Protein AF-K1UN35-F1 (afdb_monomer_lite)

Foldseek 3Di:
DPDQEEEDADDAPVAADDPSHAYEHAHDFADPDQAACSDPPRVPPQRQRGQAYEDQDPVCLVVVCNRRVHHSVRYYHDHRPLLVLLVDDDPVLLCVLLVQFPAEEEEEEDDDPPQPDAQDSPDDPVRVQVVLVVCVVRSYAYEYEGDQPDPHDCPPPDGDRYHYDYPVNCVVVVHDVSSVLSNHPYYHYDSDSVVVSSVVD

pLDDT: mean 90.22, std 9.97, range [51.38, 98.56]

Sequence (201 aa):
MKAKYAFYCFGKYPIKPSKKQTVINLWHGTPLKRIGHLEKGCENIDYDFFSKVLTSAPMYKPIMADIFGCTENRVEVMGNPRNDEMFKKDRIKDDYIKGGAGKLILWLPTYREYDEGFIISILNKDELNSLNTYLMDNNIKMIVKLHPLQTADTQGIELSHIKFITQDELNRSDMTVYTLLRNADGLITDYSSVYFDYMLL

Organism: NCBI:txid408170

Radius of gyration: 19.95 Å; chains: 1; bounding box: 47×38×52 Å

InterPro domains:
  IPR007554 CDP-glycerol glycerophosphotransferase [PF04464] (17-201)
  IPR043148 CDP-glycerol glycerophosphotransferase, C-terminal domain [G3DSA:3.40.50.12580] (90-201)
  IPR043149 CDP-glycerol glycerophosphotransferase, N-terminal domain [G3DSA:3.40.50.11820] (15-89)
  IPR051612 Teichoic Acid Biosynthesis Enzymes [PTHR37316] (13-201)

Secondary structure (DSSP, 8-state):
---SEEEESSS----PPPTT-EEEE--SS---S--GGGSTT-TT-----SSEEEESSGGGHHHHHHHHT--GGGEEE---GGGGGGGS--HHHHHHHHTT-SEEEEEEPPP-TT--SSSSTT--HHHHHHHHHHHHHTTEEEEEE--TT-----TT---SSEEEE-HHHHHHTT--HHHHHTT-SEEEESS-THHHHHTT-

Structure (mmCIF, N/CA/C/O backbone):
data_AF-K1UN35-F1
#
_entry.id   AF-K1UN35-F1
#
loop_
_atom_site.group_PDB
_atom_site.id
_atom_site.type_symbol
_atom_site.label_atom_id
_atom_site.label_alt_id
_atom_site.label_comp_id
_atom_site.label_asym_id
_atom_site.label_entity_id
_atom_site.label_seq_id
_atom_site.pdbx_PDB_ins_code
_atom_site.Cartn_x
_atom_site.Cartn_y
_atom_site.Cartn_z
_atom_site.occupancy
_atom_site.B_iso_or_equiv
_atom_site.auth_seq_id
_atom_site.auth_comp_id
_atom_site.auth_asym_id
_atom_site.auth_atom_id
_atom_site.pdbx_PDB_model_num
ATOM 1 N N . MET A 1 1 ? 26.790 -9.551 -13.605 1.00 60.84 1 MET A N 1
ATOM 2 C CA . MET A 1 1 ? 25.562 -9.903 -12.854 1.00 60.84 1 MET A CA 1
ATOM 3 C C . M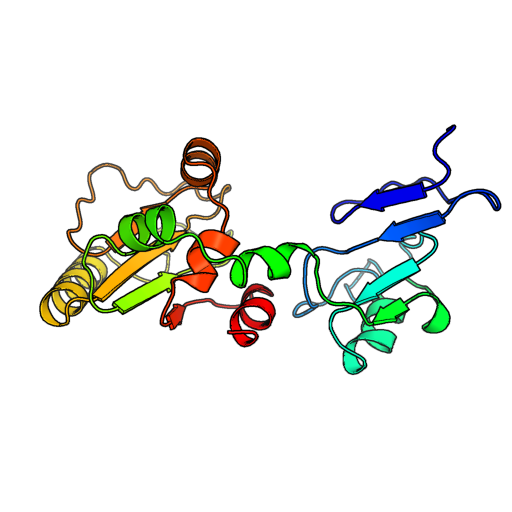ET A 1 1 ? 25.083 -11.279 -13.330 1.00 60.84 1 MET A C 1
ATOM 5 O O . MET A 1 1 ? 25.009 -11.460 -14.536 1.00 60.84 1 MET A O 1
ATOM 9 N N . LYS A 1 2 ? 24.871 -12.269 -12.441 1.00 84.12 2 LYS A N 1
ATOM 10 C CA . LYS A 1 2 ? 24.556 -13.677 -12.814 1.00 84.12 2 LYS A CA 1
ATOM 11 C C . LYS A 1 2 ? 23.057 -14.029 -12.795 1.00 84.12 2 LYS A C 1
ATOM 13 O O . LYS A 1 2 ? 22.682 -15.087 -13.287 1.00 84.12 2 LYS A O 1
ATOM 18 N N . ALA A 1 3 ? 22.210 -13.181 -12.213 1.00 90.56 3 ALA A N 1
ATOM 19 C CA . ALA A 1 3 ? 20.784 -13.467 -12.070 1.00 90.56 3 ALA A CA 1
ATOM 20 C C . ALA A 1 3 ? 20.074 -13.450 -13.432 1.00 90.56 3 ALA A C 1
ATOM 22 O O . ALA A 1 3 ? 20.160 -12.455 -14.151 1.00 90.56 3 ALA A O 1
ATOM 23 N N . LYS A 1 4 ? 19.367 -14.539 -13.766 1.00 94.31 4 LYS A N 1
ATOM 24 C CA . LYS A 1 4 ? 18.538 -14.654 -14.980 1.00 94.31 4 LYS A CA 1
ATOM 25 C C . LYS A 1 4 ? 17.207 -13.908 -14.843 1.00 94.31 4 LYS A C 1
ATOM 27 O O . LYS A 1 4 ? 16.726 -13.346 -15.821 1.00 94.31 4 LYS A O 1
ATOM 32 N N . TYR A 1 5 ? 16.653 -13.875 -13.634 1.00 94.88 5 TYR A N 1
ATOM 33 C CA . TYR A 1 5 ? 15.411 -13.182 -13.305 1.00 94.88 5 TYR A CA 1
ATOM 34 C C . TYR A 1 5 ? 15.652 -12.220 -12.145 1.00 94.88 5 TYR A C 1
ATOM 36 O O . TYR A 1 5 ? 16.379 -12.564 -11.212 1.00 94.88 5 TYR A O 1
ATOM 44 N N . ALA A 1 6 ? 15.051 -11.036 -12.202 1.00 93.19 6 ALA A N 1
ATOM 45 C CA . ALA A 1 6 ? 15.035 -10.090 -11.093 1.00 93.19 6 ALA A CA 1
ATOM 46 C C . ALA A 1 6 ? 13.653 -9.445 -10.981 1.00 93.19 6 ALA A C 1
ATOM 48 O O . ALA A 1 6 ? 13.020 -9.157 -11.995 1.00 93.19 6 ALA A O 1
ATOM 49 N N . PHE A 1 7 ? 13.210 -9.213 -9.750 1.00 93.19 7 PHE A N 1
ATOM 50 C CA . PHE A 1 7 ? 11.926 -8.599 -9.436 1.00 93.19 7 PHE A CA 1
ATOM 51 C C . PHE A 1 7 ? 12.170 -7.441 -8.479 1.00 93.19 7 PHE A C 1
ATOM 53 O O . PHE A 1 7 ? 12.951 -7.582 -7.538 1.00 93.19 7 PHE A O 1
ATOM 60 N N . TYR A 1 8 ? 11.516 -6.311 -8.715 1.00 91.81 8 TYR A N 1
ATOM 61 C CA . TYR A 1 8 ? 11.588 -5.160 -7.822 1.00 91.81 8 TYR A CA 1
ATOM 62 C C . TYR A 1 8 ? 10.303 -4.338 -7.876 1.00 91.81 8 TYR A C 1
ATOM 64 O O . TYR A 1 8 ? 9.583 -4.385 -8.867 1.00 91.81 8 TYR A O 1
ATOM 72 N N . CYS A 1 9 ? 10.011 -3.593 -6.811 1.00 89.19 9 CYS A N 1
ATOM 73 C CA . CYS A 1 9 ? 8.796 -2.779 -6.683 1.00 89.19 9 CYS A CA 1
ATOM 74 C C . CYS A 1 9 ? 9.077 -1.286 -6.441 1.00 89.19 9 CYS A C 1
ATOM 76 O O . CYS A 1 9 ? 8.232 -0.438 -6.734 1.00 89.19 9 CYS A O 1
ATOM 78 N N . PHE A 1 10 ? 10.261 -0.950 -5.925 1.00 81.06 10 PHE A N 1
ATOM 79 C CA . PHE A 1 10 ? 10.632 0.411 -5.555 1.00 81.06 10 PHE A CA 1
ATOM 80 C C . PHE A 1 10 ? 12.017 0.788 -6.082 1.00 81.06 10 PHE A C 1
ATOM 82 O O . PHE A 1 10 ? 12.897 -0.061 -6.231 1.00 81.06 10 PHE A O 1
ATOM 89 N N . GLY A 1 11 ? 12.197 2.089 -6.313 1.00 71.94 11 GLY A N 1
ATOM 90 C CA . GLY A 1 11 ? 13.459 2.684 -6.723 1.00 71.94 11 GLY A CA 1
ATOM 91 C C . GLY A 1 11 ? 13.782 2.506 -8.204 1.00 71.94 11 GLY A C 1
ATOM 92 O O . GLY A 1 11 ? 13.030 1.926 -8.988 1.00 71.94 11 GLY A O 1
ATOM 93 N N . LYS A 1 12 ? 14.943 3.044 -8.580 1.00 69.06 12 LYS A N 1
ATOM 94 C CA . LYS A 1 12 ? 15.572 2.799 -9.874 1.00 69.06 12 LYS A CA 1
ATOM 95 C C . LYS A 1 12 ? 16.749 1.872 -9.620 1.00 69.06 12 LYS A C 1
ATOM 97 O O . LYS A 1 12 ? 17.638 2.216 -8.847 1.00 69.06 12 LYS A O 1
ATOM 102 N N . TYR A 1 13 ? 16.770 0.725 -10.284 1.00 73.50 13 TYR A N 1
ATOM 103 C CA . TYR A 1 13 ? 18.005 -0.019 -10.492 1.00 73.50 13 TYR A CA 1
ATOM 104 C C . TYR A 1 13 ? 18.502 0.387 -11.875 1.00 73.50 13 TYR A C 1
ATOM 106 O O . TYR A 1 13 ? 18.026 -0.202 -12.840 1.00 73.50 13 TYR A O 1
ATOM 114 N N . PRO A 1 14 ? 19.371 1.411 -12.014 1.00 79.88 14 PRO A N 1
ATOM 115 C CA . PRO A 1 14 ? 19.755 1.982 -13.307 1.00 79.88 14 PRO A CA 1
ATOM 116 C C . PRO A 1 14 ? 20.719 1.058 -14.071 1.00 79.88 14 PRO A C 1
ATOM 118 O O . PRO A 1 14 ? 21.808 1.442 -14.484 1.00 79.88 14 PRO A O 1
ATOM 121 N N . ILE A 1 15 ? 20.340 -0.209 -14.211 1.00 85.62 15 ILE A N 1
ATOM 122 C CA . ILE A 1 15 ? 21.096 -1.264 -14.858 1.00 85.62 15 ILE A CA 1
ATOM 123 C C . ILE A 1 15 ? 20.159 -1.896 -15.877 1.00 85.62 15 ILE A C 1
ATOM 125 O O . ILE A 1 15 ? 19.211 -2.595 -15.525 1.00 85.62 15 ILE A O 1
ATOM 129 N N . LYS A 1 16 ? 20.431 -1.643 -17.158 1.00 90.44 16 LYS A N 1
ATOM 130 C CA . LYS A 1 16 ? 19.632 -2.200 -18.249 1.00 90.44 16 LYS A CA 1
ATOM 131 C C . LYS A 1 16 ? 19.773 -3.732 -18.271 1.00 90.44 16 LYS A C 1
ATOM 133 O O . LYS A 1 16 ? 20.899 -4.237 -18.195 1.00 90.44 16 LYS A O 1
ATOM 138 N N . PRO A 1 17 ? 18.668 -4.486 -18.405 1.00 92.19 17 PRO A N 1
ATOM 139 C CA . PRO A 1 17 ? 18.729 -5.937 -18.535 1.00 92.19 17 PRO A CA 1
ATOM 140 C C . PRO A 1 17 ? 19.521 -6.348 -19.780 1.00 92.19 17 PRO A C 1
ATOM 142 O O . PRO A 1 17 ? 19.315 -5.808 -20.866 1.00 92.19 17 PRO A O 1
ATOM 145 N N . SER A 1 18 ? 20.399 -7.347 -19.660 1.00 92.94 18 SER A N 1
ATOM 146 C CA . SER A 1 18 ? 20.972 -7.983 -20.853 1.00 92.94 18 SER A CA 1
ATOM 147 C C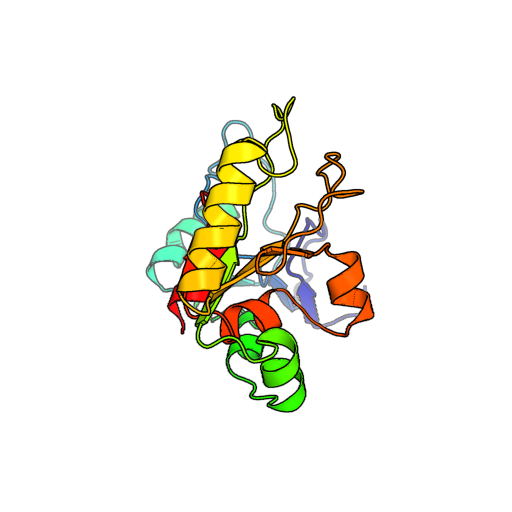 . SER A 1 18 ? 19.930 -8.850 -21.571 1.00 92.94 18 SER A C 1
ATOM 149 O O . SER A 1 18 ? 18.938 -9.270 -20.979 1.00 92.94 18 SER A O 1
ATOM 151 N N . LYS A 1 19 ? 20.195 -9.232 -22.829 1.00 91.75 19 LYS A N 1
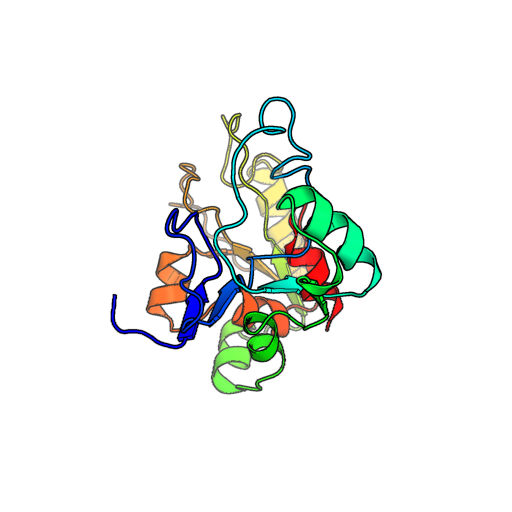ATOM 152 C CA . LYS A 1 19 ? 19.312 -10.121 -23.618 1.00 91.75 19 LYS A CA 1
ATOM 153 C C . LYS A 1 19 ? 19.036 -11.487 -22.966 1.00 91.75 19 LYS A C 1
ATOM 155 O O . LYS A 1 19 ? 18.106 -12.175 -23.368 1.00 91.75 19 LYS A O 1
ATOM 160 N N . LYS A 1 20 ? 19.863 -11.907 -22.001 1.00 94.44 20 LYS A N 1
ATOM 161 C CA . LYS A 1 20 ? 19.721 -13.179 -21.269 1.00 94.44 20 LYS A CA 1
ATOM 162 C C . LYS A 1 20 ? 18.988 -13.021 -19.931 1.00 94.44 20 LYS A C 1
ATOM 164 O O . LYS A 1 20 ? 18.866 -14.004 -19.203 1.00 94.44 20 LYS A O 1
ATOM 169 N N . GLN A 1 21 ? 18.554 -11.809 -19.589 1.00 94.38 21 GLN A N 1
ATOM 170 C CA . GLN A 1 21 ? 17.906 -11.488 -18.324 1.00 94.38 21 GLN A CA 1
ATOM 171 C C . GLN A 1 21 ? 16.463 -11.048 -18.539 1.00 94.38 21 GLN A C 1
ATOM 173 O O . GLN A 1 21 ? 16.122 -10.421 -19.539 1.00 94.38 21 GLN A O 1
ATOM 178 N N . THR A 1 22 ? 15.622 -11.353 -17.560 1.00 95.44 22 THR A N 1
ATOM 179 C CA . THR A 1 22 ? 14.256 -10.850 -17.473 1.00 95.44 22 THR A CA 1
ATOM 180 C C . THR A 1 22 ? 14.101 -10.109 -16.157 1.00 95.44 22 THR A C 1
ATOM 182 O O . THR A 1 22 ? 14.166 -10.707 -15.085 1.00 95.44 22 THR A O 1
ATOM 185 N N . VAL A 1 23 ? 13.917 -8.797 -16.241 1.00 95.25 23 VAL A N 1
ATOM 186 C CA . VAL A 1 23 ? 13.712 -7.940 -15.073 1.00 95.25 23 VAL A CA 1
ATOM 187 C C . VAL A 1 23 ? 12.257 -7.491 -15.054 1.00 95.25 23 VAL A C 1
ATOM 189 O O . VAL A 1 23 ? 11.768 -6.944 -16.040 1.00 95.25 23 VAL A O 1
ATOM 192 N N . ILE A 1 24 ? 11.558 -7.744 -13.956 1.00 94.81 24 ILE A N 1
ATOM 193 C CA . ILE A 1 24 ? 10.146 -7.408 -13.793 1.00 94.81 24 ILE A CA 1
ATOM 194 C C . ILE A 1 24 ? 10.022 -6.288 -12.763 1.00 94.81 24 ILE A C 1
ATOM 196 O O . ILE A 1 24 ? 10.353 -6.470 -11.590 1.00 94.81 24 ILE A O 1
ATOM 200 N N . ASN A 1 25 ? 9.533 -5.137 -13.216 1.00 94.69 25 ASN A N 1
ATOM 201 C CA . ASN A 1 25 ? 9.132 -4.040 -12.350 1.00 94.69 25 ASN A CA 1
ATOM 202 C C . ASN A 1 25 ? 7.685 -4.276 -11.900 1.00 94.69 25 ASN A C 1
ATOM 204 O O . ASN A 1 25 ? 6.748 -4.104 -12.674 1.00 94.69 25 ASN A O 1
ATOM 208 N N . LEU A 1 26 ? 7.503 -4.699 -10.654 1.00 94.44 26 LEU A N 1
ATOM 209 C CA . LEU A 1 26 ? 6.189 -4.901 -10.039 1.00 94.44 26 LEU A CA 1
ATOM 210 C C . LEU A 1 26 ? 5.471 -3.578 -9.767 1.00 94.44 26 LEU A C 1
ATOM 212 O O . LEU A 1 26 ? 4.260 -3.574 -9.583 1.00 94.44 26 LEU A O 1
ATOM 216 N N . TRP A 1 27 ? 6.224 -2.476 -9.729 1.00 92.44 27 TRP A N 1
ATOM 217 C CA . TRP A 1 27 ? 5.771 -1.189 -9.227 1.00 92.44 27 TRP A CA 1
ATOM 218 C C . TRP A 1 27 ? 5.219 -1.278 -7.789 1.00 92.44 27 TRP A C 1
ATOM 220 O O . TRP A 1 27 ? 5.339 -2.302 -7.115 1.00 92.44 27 TRP A O 1
ATOM 230 N N . HIS A 1 28 ? 4.705 -0.171 -7.256 1.00 87.88 28 HIS A N 1
ATOM 231 C CA . HIS A 1 28 ? 4.274 -0.083 -5.854 1.00 87.88 28 HIS A CA 1
ATOM 232 C C . HIS A 1 28 ? 2.926 0.624 -5.681 1.00 87.88 28 HIS A C 1
ATOM 234 O O . HIS A 1 28 ? 2.610 1.124 -4.598 1.00 87.88 28 HIS A O 1
ATOM 240 N N . GLY A 1 29 ? 2.101 0.634 -6.722 1.00 84.81 29 GLY A N 1
ATOM 241 C CA . GLY A 1 29 ? 0.703 1.027 -6.608 1.00 84.81 29 GLY A CA 1
ATOM 242 C C . GLY A 1 29 ? 0.126 1.608 -7.880 1.00 84.81 29 GLY A C 1
ATOM 243 O O . GLY A 1 29 ? 0.837 2.095 -8.754 1.00 84.81 29 GLY A O 1
ATOM 244 N N . THR A 1 30 ? -1.195 1.568 -7.963 1.00 91.12 30 THR A N 1
ATOM 245 C CA . THR A 1 30 ? -1.935 2.149 -9.077 1.00 91.12 30 THR A CA 1
ATOM 246 C C . THR A 1 30 ? -1.693 3.669 -9.137 1.00 91.12 30 THR A C 1
ATOM 248 O O . THR A 1 30 ? -1.863 4.343 -8.114 1.00 91.12 30 THR A O 1
ATOM 251 N N . PRO A 1 31 ? -1.272 4.232 -10.287 1.00 90.38 31 PRO A N 1
ATOM 252 C CA . PRO A 1 31 ? -0.998 5.662 -10.399 1.00 90.38 31 PRO A CA 1
ATOM 253 C C . PRO A 1 31 ? -2.249 6.514 -10.145 1.00 90.38 31 PRO A C 1
ATOM 255 O O . PRO A 1 31 ? -3.264 6.362 -10.821 1.00 90.38 31 PRO A O 1
ATOM 258 N N . LEU A 1 32 ? -2.142 7.436 -9.187 1.00 90.31 32 LEU A N 1
ATOM 259 C CA . LEU A 1 32 ? -3.114 8.513 -8.939 1.00 90.31 32 LEU A CA 1
ATOM 260 C C . LEU A 1 32 ? -2.517 9.886 -9.272 1.00 90.31 32 LEU A C 1
ATOM 262 O O . LEU A 1 32 ? -3.176 10.749 -9.844 1.00 90.31 32 LEU A O 1
ATOM 266 N N . LYS A 1 33 ? -1.252 10.084 -8.891 1.00 90.56 33 LYS A N 1
ATOM 267 C CA . LYS A 1 33 ? -0.477 11.305 -9.127 1.00 90.56 33 LYS A CA 1
ATOM 268 C C . LYS A 1 33 ? 0.319 11.169 -10.425 1.00 90.56 33 LYS A C 1
ATOM 270 O O . LYS A 1 33 ? 0.658 10.057 -10.832 1.00 90.56 33 LYS A O 1
ATOM 275 N N . ARG A 1 34 ? 0.649 12.305 -11.047 1.00 92.75 34 ARG A N 1
ATOM 276 C CA . ARG A 1 34 ? 1.618 12.346 -12.153 1.00 92.75 34 ARG A CA 1
ATOM 277 C C . ARG A 1 34 ? 2.987 11.925 -11.624 1.00 92.75 34 ARG A C 1
ATOM 279 O O . ARG A 1 34 ? 3.406 12.421 -10.584 1.00 92.75 34 ARG A O 1
ATOM 286 N N . ILE A 1 35 ? 3.631 10.999 -12.324 1.00 93.19 35 ILE A N 1
ATOM 287 C CA . ILE A 1 35 ? 4.917 10.393 -11.963 1.00 93.19 35 ILE A CA 1
ATOM 288 C C . ILE A 1 35 ? 5.700 10.063 -13.237 1.00 93.19 35 ILE A C 1
ATOM 290 O O . ILE A 1 35 ? 5.116 9.967 -14.319 1.00 93.19 35 ILE A O 1
ATOM 294 N N . GLY A 1 36 ? 7.008 9.838 -13.107 1.00 93.12 36 GLY A N 1
ATOM 295 C CA . GLY A 1 36 ? 7.857 9.463 -14.241 1.00 93.12 36 GLY A CA 1
ATOM 296 C C . GLY A 1 36 ? 7.856 10.545 -15.319 1.00 93.12 36 GLY A C 1
ATOM 297 O O . GLY A 1 36 ? 7.893 11.727 -14.994 1.00 93.12 36 GLY A O 1
ATOM 298 N N . HIS A 1 37 ? 7.755 10.169 -16.594 1.00 95.75 37 HIS A N 1
ATOM 299 C CA . HIS A 1 37 ? 7.705 11.140 -17.702 1.00 95.75 37 HIS A CA 1
ATOM 300 C C . HIS A 1 37 ? 6.500 12.084 -17.668 1.00 95.75 37 HIS A C 1
ATOM 302 O O . HIS A 1 37 ? 6.525 13.122 -18.320 1.00 95.75 37 HIS A O 1
ATOM 308 N N . LEU A 1 38 ? 5.448 11.754 -16.912 1.00 95.12 38 LEU A N 1
ATOM 309 C CA . LEU A 1 38 ? 4.267 12.612 -16.780 1.00 95.12 38 LEU A CA 1
ATOM 310 C C . LEU A 1 38 ? 4.461 13.746 -15.761 1.00 95.12 38 LEU A C 1
ATOM 312 O O . LEU A 1 38 ? 3.601 14.628 -15.652 1.00 95.12 38 LEU A O 1
ATOM 316 N N . GLU A 1 39 ? 5.546 13.705 -14.987 1.00 95.50 39 GLU A N 1
ATOM 317 C CA . GLU A 1 39 ? 5.936 14.747 -14.045 1.00 95.50 39 GLU A CA 1
ATOM 318 C C . GLU A 1 39 ? 6.744 15.843 -14.754 1.00 95.50 39 GLU A C 1
ATOM 320 O O . GLU A 1 39 ? 7.655 15.566 -15.535 1.00 95.50 39 GLU A O 1
ATOM 325 N N . LYS A 1 40 ? 6.410 17.108 -14.473 1.00 95.31 40 LYS A N 1
ATOM 326 C CA . LYS A 1 40 ? 7.046 18.263 -15.115 1.00 95.31 40 LYS A CA 1
ATOM 327 C C . LYS A 1 40 ? 8.547 18.281 -14.816 1.00 95.31 40 LYS A C 1
ATOM 329 O O . LYS A 1 40 ? 8.940 18.279 -13.653 1.00 95.31 40 LYS A O 1
ATOM 334 N N . GLY A 1 41 ? 9.370 18.371 -15.856 1.00 95.38 41 GLY A N 1
ATOM 335 C CA . GLY A 1 41 ? 10.832 18.353 -15.749 1.00 95.38 41 GLY A CA 1
ATOM 336 C C . GLY A 1 41 ? 11.446 16.949 -15.700 1.00 95.38 41 GLY A C 1
ATOM 337 O O . GLY A 1 41 ? 12.671 16.830 -15.640 1.00 95.38 41 GLY A O 1
ATOM 338 N N . CYS A 1 42 ? 10.630 15.890 -15.735 1.00 94.88 42 CYS A N 1
ATOM 339 C CA . CYS A 1 42 ? 11.081 14.497 -15.733 1.00 94.88 42 CYS A CA 1
ATOM 340 C C . CYS A 1 42 ? 10.920 13.803 -17.096 1.00 94.88 42 CYS A C 1
ATOM 342 O O . CYS A 1 42 ? 11.195 12.608 -17.208 1.00 94.88 42 CYS A O 1
ATOM 344 N N . GLU A 1 43 ? 10.524 14.533 -18.141 1.00 95.31 43 GLU A N 1
ATOM 345 C CA . GLU A 1 43 ? 10.145 14.003 -19.459 1.00 95.31 43 GLU A CA 1
ATOM 346 C C . GLU A 1 43 ? 11.289 13.239 -20.148 1.00 95.31 43 GLU A C 1
ATOM 348 O O . GLU A 1 43 ? 11.053 12.309 -20.910 1.00 95.31 43 GLU A O 1
ATOM 353 N N . ASN A 1 44 ? 12.542 13.613 -19.863 1.00 93.81 44 ASN A N 1
ATOM 354 C CA . ASN A 1 44 ? 13.738 13.042 -20.497 1.00 93.81 44 ASN A CA 1
ATOM 355 C C . ASN A 1 44 ? 14.520 12.078 -19.592 1.00 93.81 44 ASN A C 1
ATOM 357 O O . ASN A 1 44 ? 15.614 11.638 -19.947 1.00 93.81 44 ASN A O 1
ATOM 361 N N . ILE A 1 45 ? 14.014 11.775 -18.396 1.00 92.94 45 ILE A N 1
ATOM 362 C CA . ILE A 1 45 ? 14.709 10.884 -17.469 1.00 92.94 45 ILE A CA 1
ATOM 363 C C . ILE A 1 45 ? 14.535 9.441 -17.941 1.00 92.94 45 ILE A C 1
ATOM 365 O O . ILE A 1 45 ? 13.422 8.981 -18.147 1.00 92.94 45 ILE A O 1
ATOM 369 N N . ASP A 1 46 ? 15.618 8.681 -18.063 1.00 92.25 46 ASP A N 1
ATOM 370 C CA . ASP A 1 46 ? 15.498 7.251 -18.348 1.00 92.25 46 ASP A CA 1
ATOM 371 C C . ASP A 1 46 ? 14.938 6.515 -17.117 1.00 92.25 46 ASP A C 1
ATOM 373 O O . ASP A 1 46 ? 15.529 6.556 -16.033 1.00 92.25 46 ASP A O 1
ATOM 377 N N . TYR A 1 47 ? 13.785 5.862 -17.274 1.00 92.19 47 TYR A N 1
ATOM 378 C CA . TYR A 1 47 ? 13.180 4.980 -16.268 1.00 92.19 47 TYR A CA 1
ATOM 379 C C . TYR A 1 47 ? 13.105 3.520 -16.739 1.00 92.19 47 TYR A C 1
ATOM 381 O O . TYR A 1 47 ? 12.725 2.637 -15.963 1.00 92.19 47 TYR A O 1
ATOM 389 N N . ASP A 1 48 ? 13.484 3.244 -17.988 1.00 92.75 48 ASP A N 1
ATOM 390 C CA . ASP A 1 48 ? 13.223 1.981 -18.668 1.00 92.75 48 ASP A CA 1
ATOM 391 C C . ASP A 1 48 ? 14.284 0.911 -18.341 1.00 92.75 48 ASP A C 1
ATOM 393 O O . ASP A 1 48 ? 15.027 0.437 -19.201 1.00 92.75 48 ASP A O 1
ATOM 397 N N . PHE A 1 49 ? 14.436 0.556 -17.066 1.00 93.25 49 PHE A N 1
ATOM 398 C CA . PHE A 1 49 ? 15.461 -0.394 -16.596 1.00 93.25 49 PHE A CA 1
ATOM 399 C C . PHE A 1 49 ? 14.937 -1.814 -16.358 1.00 93.25 49 PHE A C 1
ATOM 401 O O . PHE A 1 49 ? 15.506 -2.590 -15.593 1.00 93.25 49 PHE A O 1
ATOM 408 N N . PHE A 1 50 ? 13.850 -2.180 -17.026 1.00 94.69 50 PHE A N 1
ATOM 409 C CA . PHE A 1 50 ? 13.175 -3.460 -16.844 1.00 94.69 50 PHE A CA 1
ATOM 410 C C . PHE A 1 50 ? 12.963 -4.163 -18.183 1.00 94.69 50 PHE A C 1
ATOM 412 O O . PHE A 1 50 ? 13.171 -3.601 -19.244 1.00 94.69 50 PHE A O 1
ATOM 419 N N . SER A 1 51 ? 12.563 -5.427 -18.169 1.00 95.94 51 SER A N 1
ATOM 420 C CA . SER A 1 51 ? 12.068 -6.129 -19.359 1.00 95.94 51 SER A CA 1
ATOM 421 C C . SER A 1 51 ? 10.561 -5.931 -19.498 1.00 95.94 51 SER A C 1
ATOM 423 O O . SER A 1 51 ? 10.087 -5.650 -20.599 1.00 95.94 51 SER A O 1
ATOM 425 N N . LYS A 1 52 ? 9.834 -6.028 -18.376 1.00 95.94 52 LYS A N 1
ATOM 426 C CA . LYS A 1 52 ? 8.393 -5.772 -18.276 1.00 95.94 52 LYS A CA 1
ATOM 427 C C . LYS A 1 52 ? 8.052 -4.984 -17.011 1.00 95.94 52 LYS A C 1
ATOM 429 O O . LYS A 1 52 ? 8.777 -5.083 -16.019 1.00 95.94 52 LYS A O 1
ATOM 434 N N . VAL A 1 53 ? 6.938 -4.263 -17.042 1.00 95.81 53 VAL A N 1
ATOM 435 C CA . VAL A 1 53 ? 6.341 -3.586 -15.885 1.00 95.81 53 VAL A CA 1
ATOM 436 C C . VAL A 1 53 ? 4.904 -4.060 -15.692 1.00 95.81 53 VAL A C 1
ATOM 438 O O . VAL A 1 53 ? 4.209 -4.333 -16.669 1.00 95.81 53 VAL A O 1
ATOM 441 N N . LEU A 1 54 ? 4.468 -4.212 -14.444 1.00 95.75 54 LEU A N 1
ATOM 442 C CA . LEU A 1 54 ? 3.113 -4.660 -14.131 1.00 95.75 54 LEU A CA 1
ATOM 443 C C . LEU A 1 54 ? 2.152 -3.486 -13.953 1.00 95.75 54 LEU A C 1
ATOM 445 O O . LEU A 1 54 ? 2.547 -2.390 -13.556 1.00 95.75 54 LEU A O 1
ATOM 449 N N . THR A 1 55 ? 0.873 -3.737 -14.215 1.00 95.12 55 THR A N 1
ATOM 450 C CA . THR A 1 55 ? -0.217 -2.815 -13.909 1.00 95.12 55 THR A CA 1
ATOM 451 C C . THR A 1 55 ? -1.485 -3.549 -13.498 1.00 95.12 55 THR A C 1
ATOM 453 O O . THR A 1 55 ? -1.774 -4.620 -14.021 1.00 95.12 55 THR A O 1
ATOM 456 N N . SER A 1 56 ? -2.273 -2.950 -12.607 1.00 93.06 56 SER A N 1
ATOM 457 C CA . SER A 1 56 ? -3.438 -3.580 -11.976 1.00 93.06 56 SER A CA 1
ATOM 458 C C . SER A 1 56 ? -4.647 -3.751 -12.899 1.00 93.06 56 SER A C 1
ATOM 460 O O . SER A 1 56 ? -5.460 -4.641 -12.661 1.00 93.06 56 SER A O 1
ATOM 462 N N . ALA A 1 57 ? -4.785 -2.937 -13.951 1.00 93.50 57 ALA A N 1
ATOM 463 C CA . ALA A 1 57 ? -5.932 -3.003 -14.857 1.00 93.50 57 ALA A CA 1
ATOM 464 C C . ALA A 1 57 ? -5.584 -2.571 -16.295 1.00 93.50 57 ALA A C 1
ATOM 466 O O . ALA A 1 57 ? -4.669 -1.766 -16.488 1.00 93.50 57 ALA A O 1
ATOM 467 N N . PRO A 1 58 ? -6.341 -3.031 -17.316 1.00 95.44 58 PRO A N 1
ATOM 468 C CA . PRO A 1 58 ? -6.073 -2.703 -18.719 1.00 95.44 58 PRO A CA 1
ATOM 469 C C . PRO A 1 58 ? -6.018 -1.201 -19.015 1.00 95.44 58 PRO A C 1
ATOM 471 O O . PRO A 1 58 ? -5.179 -0.760 -19.794 1.00 95.44 58 PRO A O 1
ATOM 474 N N . MET A 1 59 ? -6.858 -0.404 -18.350 1.00 95.25 59 MET A N 1
ATOM 475 C CA . MET A 1 59 ? -6.903 1.051 -18.537 1.00 95.25 59 MET A CA 1
ATOM 476 C C . MET A 1 59 ? -5.589 1.763 -18.179 1.00 95.25 59 MET A C 1
ATOM 478 O O . MET A 1 59 ? -5.322 2.845 -18.688 1.00 95.25 59 MET A O 1
ATOM 482 N N . TYR A 1 60 ? -4.754 1.158 -17.328 1.00 95.44 60 TYR A N 1
ATOM 483 C CA . TYR A 1 60 ? -3.472 1.728 -16.920 1.00 95.44 60 TYR A CA 1
ATOM 484 C C . TYR A 1 60 ? -2.313 1.332 -17.836 1.00 95.44 60 TYR A C 1
ATOM 486 O O . TYR A 1 60 ? -1.218 1.856 -17.656 1.00 95.44 60 TYR A O 1
ATOM 494 N N . LYS A 1 61 ? -2.512 0.445 -18.822 1.00 96.69 61 LYS A N 1
ATOM 495 C CA . LYS A 1 61 ? -1.444 0.073 -19.763 1.00 96.69 61 LYS A CA 1
ATOM 496 C C . LYS A 1 61 ? -0.821 1.274 -20.484 1.00 96.69 61 LYS A C 1
ATOM 498 O O . LYS A 1 61 ? 0.396 1.415 -20.363 1.00 96.69 61 LYS A O 1
ATOM 503 N N . PRO A 1 62 ? -1.594 2.146 -21.165 1.00 97.50 62 PRO A N 1
ATOM 504 C CA . PRO A 1 62 ? -1.019 3.314 -21.832 1.00 97.50 62 PRO A CA 1
ATOM 505 C C . PRO A 1 62 ? -0.371 4.273 -20.827 1.00 97.50 62 PRO A C 1
ATOM 507 O O . PRO A 1 62 ? 0.744 4.731 -21.038 1.00 97.50 62 PRO A O 1
ATOM 510 N N . ILE A 1 63 ? -1.003 4.478 -19.667 1.00 97.00 63 ILE A N 1
ATOM 511 C CA . ILE A 1 63 ? -0.489 5.367 -18.616 1.00 97.00 63 ILE A CA 1
ATOM 512 C C . ILE A 1 63 ? 0.880 4.888 -18.112 1.00 97.00 63 ILE A C 1
ATOM 514 O O . ILE A 1 63 ? 1.801 5.681 -17.953 1.00 97.00 63 ILE A O 1
ATOM 518 N N . MET A 1 64 ? 1.040 3.587 -17.869 1.00 96.88 64 MET A N 1
ATOM 519 C CA . MET A 1 64 ? 2.309 3.011 -17.421 1.00 96.88 64 MET A CA 1
ATOM 520 C C . MET A 1 64 ? 3.364 3.019 -18.529 1.00 96.88 64 MET A C 1
ATOM 522 O O . MET A 1 64 ? 4.534 3.264 -18.244 1.00 96.88 64 MET A O 1
ATOM 526 N N . ALA A 1 65 ? 2.968 2.776 -19.780 1.00 97.56 65 ALA A N 1
ATOM 527 C CA . ALA A 1 65 ? 3.863 2.896 -20.926 1.00 97.56 65 ALA A CA 1
ATOM 528 C C . ALA A 1 65 ? 4.466 4.309 -20.996 1.00 97.56 65 ALA A C 1
ATOM 530 O O . ALA A 1 65 ? 5.692 4.434 -21.042 1.00 97.56 65 ALA A O 1
ATOM 531 N N . ASP A 1 66 ? 3.623 5.338 -20.860 1.00 97.12 66 ASP A N 1
ATOM 532 C CA . ASP A 1 66 ? 4.038 6.741 -20.832 1.00 97.12 66 ASP A CA 1
ATOM 533 C C . ASP A 1 66 ? 4.928 7.056 -19.623 1.00 97.12 66 ASP A C 1
ATOM 535 O O . ASP A 1 66 ? 6.013 7.593 -19.799 1.00 97.12 66 ASP A O 1
ATOM 539 N N . ILE A 1 67 ? 4.530 6.677 -18.399 1.00 95.94 67 ILE A N 1
ATOM 540 C CA . ILE A 1 67 ? 5.300 6.944 -17.163 1.00 95.94 67 ILE A CA 1
ATOM 541 C C . ILE A 1 67 ? 6.755 6.474 -17.280 1.00 95.94 67 ILE A C 1
ATOM 543 O O . ILE A 1 67 ? 7.661 7.159 -16.796 1.00 95.94 67 ILE A O 1
ATOM 547 N N . PHE A 1 68 ? 6.972 5.299 -17.877 1.00 95.31 68 PHE A N 1
ATOM 548 C CA . PHE A 1 68 ? 8.288 4.668 -17.958 1.00 95.31 68 PHE A CA 1
ATOM 549 C C . PHE A 1 68 ? 8.998 4.850 -19.305 1.00 95.31 68 PHE A C 1
ATOM 551 O O . PHE A 1 68 ? 10.129 4.380 -19.439 1.00 95.31 68 PHE A O 1
ATOM 558 N N . GLY A 1 69 ? 8.364 5.484 -20.295 1.00 95.50 69 GLY A N 1
ATOM 559 C CA . GLY A 1 69 ? 8.915 5.617 -21.645 1.00 95.50 69 GLY A CA 1
ATOM 560 C C . GLY A 1 69 ? 9.125 4.276 -22.349 1.00 95.50 69 GLY A C 1
ATOM 561 O O . GLY A 1 69 ? 10.144 4.070 -23.007 1.00 95.50 69 GLY A O 1
ATOM 562 N N . CYS A 1 70 ? 8.194 3.336 -22.176 1.00 96.19 70 CYS A N 1
ATOM 563 C CA . CYS A 1 70 ? 8.244 2.014 -22.799 1.00 96.19 70 CYS A CA 1
ATOM 564 C C . CYS A 1 70 ? 7.000 1.761 -23.663 1.00 96.19 70 CYS A C 1
ATOM 566 O O . CYS A 1 70 ? 6.085 2.570 -23.728 1.00 96.19 70 CYS A O 1
ATOM 568 N N . THR A 1 71 ? 6.963 0.634 -24.366 1.00 97.50 71 THR A N 1
ATOM 569 C CA . THR A 1 71 ? 5.832 0.246 -25.217 1.00 97.50 71 THR A CA 1
ATOM 570 C C . THR A 1 71 ? 4.788 -0.554 -24.431 1.00 97.50 71 THR A C 1
ATOM 572 O O . THR A 1 71 ? 5.139 -1.363 -23.572 1.00 97.50 71 THR A O 1
ATOM 575 N N . GLU A 1 72 ? 3.499 -0.424 -24.765 1.00 98.00 72 GLU A N 1
ATOM 576 C CA . GLU A 1 72 ? 2.401 -1.120 -24.061 1.00 98.00 72 GLU A CA 1
ATOM 577 C C . GLU A 1 72 ? 2.521 -2.655 -24.033 1.00 98.00 72 GLU A C 1
ATOM 579 O O . GLU A 1 72 ? 2.022 -3.306 -23.116 1.00 98.00 72 GLU A O 1
ATOM 584 N N . ASN A 1 73 ? 3.201 -3.260 -25.012 1.00 97.62 73 ASN A N 1
ATOM 585 C CA . ASN A 1 73 ? 3.478 -4.703 -25.037 1.00 97.62 73 ASN A CA 1
ATOM 586 C C . ASN A 1 73 ? 4.465 -5.158 -23.941 1.00 97.62 73 ASN A C 1
ATOM 588 O O . ASN A 1 73 ? 4.603 -6.356 -23.706 1.00 97.62 73 ASN A O 1
ATOM 592 N N . ARG A 1 74 ? 5.165 -4.222 -23.289 1.00 97.19 74 ARG A N 1
ATOM 593 C CA . ARG A 1 74 ? 6.019 -4.468 -22.119 1.00 97.19 74 ARG A CA 1
ATOM 594 C C . ARG A 1 74 ? 5.298 -4.176 -20.808 1.00 97.19 74 ARG A C 1
ATOM 596 O O . ARG A 1 74 ? 5.858 -4.448 -19.747 1.00 97.19 74 ARG A O 1
ATOM 603 N N . VAL A 1 75 ? 4.070 -3.668 -20.879 1.00 97.81 75 VAL A N 1
ATOM 604 C CA . VAL A 1 75 ? 3.186 -3.519 -19.730 1.00 97.81 75 VAL A CA 1
ATOM 605 C C . VAL A 1 75 ? 2.291 -4.751 -19.645 1.00 97.81 75 VAL A C 1
ATOM 607 O O . VAL A 1 75 ? 1.556 -5.071 -20.580 1.00 97.81 75 VAL A O 1
ATOM 610 N N . GLU A 1 76 ? 2.340 -5.454 -18.522 1.00 97.38 76 GLU A N 1
ATOM 611 C CA . GLU A 1 76 ? 1.522 -6.640 -18.274 1.00 97.38 76 GLU A CA 1
ATOM 612 C C . GLU A 1 76 ? 0.405 -6.312 -17.294 1.00 97.38 76 GLU A C 1
ATOM 614 O O . GLU A 1 76 ? 0.647 -5.726 -16.239 1.00 97.38 76 GLU A O 1
ATOM 619 N N . VAL A 1 77 ? -0.822 -6.706 -17.635 1.00 96.31 77 VAL A N 1
ATOM 620 C CA . VAL A 1 77 ? -1.969 -6.528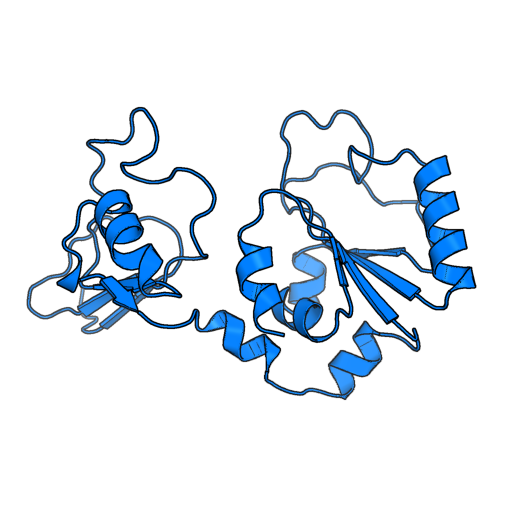 -16.740 1.00 96.31 77 VAL A CA 1
ATOM 621 C C . VAL A 1 77 ? -1.980 -7.678 -15.746 1.00 96.31 77 VAL A C 1
ATOM 623 O O . VAL A 1 77 ? -2.336 -8.803 -16.091 1.00 96.31 77 VAL A O 1
ATOM 626 N N . MET A 1 78 ? -1.556 -7.388 -14.522 1.00 91.94 78 MET A N 1
ATOM 627 C CA . MET A 1 78 ? -1.501 -8.311 -13.396 1.00 91.94 78 MET A CA 1
ATOM 628 C C . MET A 1 78 ? -1.811 -7.560 -12.099 1.00 91.94 78 MET A C 1
ATOM 630 O O . MET A 1 78 ? -1.454 -6.396 -11.941 1.00 91.94 78 MET A O 1
ATOM 634 N N . GLY A 1 79 ? -2.447 -8.232 -11.139 1.00 88.25 79 GLY A N 1
ATOM 635 C CA . GLY A 1 79 ? -2.614 -7.676 -9.795 1.00 88.25 79 GLY A CA 1
ATOM 636 C C . GLY A 1 79 ? -1.270 -7.439 -9.091 1.00 88.25 79 GLY A C 1
ATOM 637 O O . GLY A 1 79 ? -0.233 -7.971 -9.491 1.00 88.25 79 GLY A O 1
ATOM 638 N N . ASN A 1 80 ? -1.285 -6.657 -8.010 1.00 90.69 80 ASN A N 1
ATOM 639 C CA . ASN A 1 80 ? -0.105 -6.493 -7.163 1.00 90.69 80 ASN A CA 1
ATOM 640 C C . ASN A 1 80 ? 0.009 -7.685 -6.195 1.00 90.69 80 ASN A C 1
ATOM 642 O O . ASN A 1 80 ? -0.927 -7.888 -5.424 1.00 90.69 80 ASN A O 1
ATOM 646 N N . PRO A 1 81 ? 1.151 -8.402 -6.121 1.00 91.19 81 PRO A N 1
ATOM 647 C CA . PRO A 1 81 ? 1.301 -9.562 -5.228 1.00 91.19 81 PRO A CA 1
ATOM 648 C C . PRO A 1 81 ? 1.049 -9.266 -3.743 1.00 91.19 81 PRO A C 1
ATOM 650 O O . PRO A 1 81 ? 0.677 -10.147 -2.977 1.00 91.19 81 PRO A O 1
ATOM 653 N N . ARG A 1 82 ? 1.244 -8.011 -3.318 1.00 91.25 82 ARG A N 1
ATOM 654 C CA . ARG A 1 82 ? 0.937 -7.557 -1.951 1.00 91.25 82 ARG A CA 1
ATOM 655 C C . ARG A 1 82 ? -0.558 -7.637 -1.616 1.00 91.25 82 ARG A C 1
ATOM 657 O O . ARG A 1 82 ? -0.908 -7.809 -0.455 1.00 91.25 82 ARG A O 1
ATOM 664 N N . ASN A 1 83 ? -1.428 -7.553 -2.623 1.00 94.12 83 ASN A N 1
ATOM 665 C CA . ASN A 1 83 ? -2.874 -7.577 -2.425 1.00 94.12 83 ASN A CA 1
ATOM 666 C C . ASN A 1 83 ? -3.359 -8.986 -2.057 1.00 94.12 83 ASN A C 1
ATOM 668 O O . ASN A 1 83 ? -4.362 -9.108 -1.360 1.00 94.12 83 ASN A O 1
ATOM 672 N N . ASP A 1 84 ? -2.613 -10.035 -2.425 1.00 94.31 84 ASP A N 1
ATOM 673 C CA . ASP A 1 84 ? -2.908 -11.423 -2.048 1.00 94.31 84 ASP A CA 1
ATOM 674 C C . ASP A 1 84 ? -2.995 -11.600 -0.528 1.00 94.31 84 ASP A C 1
ATOM 676 O O . ASP A 1 84 ? -3.739 -12.448 -0.039 1.00 94.31 84 ASP A O 1
ATOM 680 N N . GLU A 1 85 ? -2.238 -10.809 0.240 1.00 93.81 85 GLU A N 1
ATOM 681 C CA . GLU A 1 85 ? -2.265 -10.858 1.701 1.00 93.81 85 GLU A CA 1
ATOM 682 C C . GLU A 1 85 ? -3.651 -10.528 2.268 1.00 93.81 85 GLU A C 1
ATOM 684 O O . GLU A 1 85 ? -4.065 -11.137 3.256 1.00 93.81 85 GLU A O 1
ATOM 689 N N . MET A 1 86 ? -4.408 -9.640 1.611 1.00 95.44 86 MET A N 1
ATOM 690 C CA . MET A 1 86 ? -5.740 -9.253 2.080 1.00 95.44 86 MET A CA 1
ATOM 691 C C . MET A 1 86 ? -6.741 -10.416 2.049 1.00 95.44 86 MET A C 1
ATOM 693 O O . MET A 1 86 ? -7.707 -10.425 2.806 1.00 95.44 86 MET A O 1
ATOM 697 N N . PHE A 1 87 ? -6.490 -11.434 1.222 1.00 94.94 87 PHE A N 1
ATOM 698 C CA . PHE A 1 87 ? -7.379 -12.585 1.045 1.00 94.94 87 PHE A CA 1
ATOM 699 C C . PHE A 1 87 ? -6.954 -13.820 1.855 1.00 94.94 87 PHE A C 1
ATOM 701 O O . PHE A 1 87 ? -7.653 -14.837 1.863 1.00 94.94 87 PHE A O 1
ATOM 708 N N . LYS A 1 88 ? -5.819 -13.760 2.563 1.00 93.38 88 LYS A N 1
ATOM 709 C CA . LYS A 1 88 ? -5.302 -14.875 3.370 1.00 93.38 88 LYS A CA 1
ATOM 710 C C . LYS A 1 88 ? -5.868 -14.825 4.781 1.00 93.38 88 LYS A C 1
ATOM 712 O O . LYS A 1 88 ? -5.332 -14.114 5.616 1.00 93.38 88 LYS A O 1
ATOM 717 N N . LYS A 1 89 ? -6.911 -15.604 5.076 1.00 88.12 89 LYS A N 1
ATOM 718 C CA . LYS A 1 89 ? -7.512 -15.652 6.422 1.00 88.12 89 LYS A CA 1
ATOM 719 C C . LYS A 1 89 ? -6.513 -16.112 7.499 1.00 88.12 89 LYS A C 1
ATOM 721 O O . LYS A 1 89 ? -5.790 -17.083 7.319 1.00 88.12 89 LYS A O 1
ATOM 726 N N . ASP A 1 90 ? -6.558 -15.436 8.636 1.00 94.44 90 ASP A N 1
ATOM 727 C CA . ASP A 1 90 ? -5.783 -15.633 9.862 1.00 94.44 90 ASP A CA 1
ATOM 728 C C . ASP A 1 90 ? -6.646 -15.109 11.010 1.00 94.44 90 ASP A C 1
ATOM 730 O O . ASP A 1 90 ? -6.626 -13.926 11.343 1.00 94.44 90 ASP A O 1
ATOM 734 N N . ARG A 1 91 ? -7.472 -15.997 11.561 1.00 93.12 91 ARG A N 1
ATOM 735 C CA . ARG A 1 91 ? -8.476 -15.630 12.559 1.00 93.12 91 ARG A CA 1
ATOM 736 C C . ARG A 1 91 ? -7.850 -15.093 13.846 1.00 93.12 91 ARG A C 1
ATOM 738 O O . ARG A 1 91 ? -8.426 -14.216 14.471 1.00 93.12 91 ARG A O 1
ATOM 745 N N . ILE A 1 92 ? -6.680 -15.603 14.233 1.00 94.31 92 ILE A N 1
ATOM 746 C CA . ILE A 1 92 ? -6.022 -15.195 15.478 1.00 94.31 92 ILE A CA 1
ATOM 747 C C . ILE A 1 92 ? -5.541 -13.747 15.351 1.00 94.31 92 ILE A C 1
ATOM 749 O O . ILE A 1 92 ? -5.822 -12.936 16.235 1.00 94.31 92 ILE A O 1
ATOM 753 N N . LYS A 1 93 ? -4.870 -13.400 14.241 1.00 93.44 93 LYS A N 1
ATOM 754 C CA . LYS A 1 93 ? -4.459 -12.011 13.984 1.00 93.44 93 LYS A CA 1
ATOM 755 C C . LYS A 1 93 ? -5.668 -11.091 13.786 1.00 93.44 93 LYS A C 1
ATOM 757 O O . LYS A 1 93 ? -5.665 -9.986 14.319 1.00 93.44 93 LYS A O 1
ATOM 762 N N . ASP A 1 94 ? -6.707 -11.544 13.089 1.00 94.38 94 ASP A N 1
ATOM 763 C CA . ASP A 1 94 ? -7.925 -10.753 12.852 1.00 94.38 94 ASP A CA 1
ATOM 764 C C . ASP A 1 94 ? -8.655 -10.399 14.148 1.00 94.38 94 ASP A C 1
ATOM 766 O O . ASP A 1 94 ? -8.961 -9.230 14.398 1.00 94.38 94 ASP A O 1
ATOM 770 N N . ASP A 1 95 ? -8.885 -11.398 15.004 1.00 94.56 95 ASP A N 1
ATOM 771 C CA . ASP A 1 95 ? -9.555 -11.219 16.291 1.00 94.56 95 ASP A CA 1
ATOM 772 C C . ASP A 1 95 ? -8.724 -10.296 17.202 1.00 94.56 95 ASP A C 1
ATOM 774 O O . ASP A 1 95 ? -9.280 -9.426 17.878 1.00 94.56 95 ASP A O 1
ATOM 778 N N . TYR A 1 96 ? -7.388 -10.401 17.161 1.00 94.44 96 TYR A N 1
ATOM 779 C CA . TYR A 1 96 ? -6.482 -9.488 17.865 1.00 94.44 96 TYR A CA 1
ATOM 780 C C . TYR A 1 96 ? -6.567 -8.043 17.342 1.00 94.44 96 TYR A C 1
ATOM 782 O O . TYR A 1 96 ? -6.653 -7.096 18.131 1.00 94.44 96 TYR A O 1
ATOM 790 N N . ILE A 1 97 ? -6.576 -7.846 16.018 1.00 94.88 97 ILE A N 1
ATOM 791 C CA . ILE A 1 97 ? -6.675 -6.516 15.399 1.00 94.88 97 ILE A CA 1
ATOM 792 C C . ILE A 1 97 ? -8.013 -5.865 15.750 1.00 94.88 97 ILE A C 1
ATOM 794 O O . ILE A 1 97 ? -8.028 -4.693 16.140 1.00 94.88 97 ILE A O 1
ATOM 798 N N . LYS A 1 98 ? -9.127 -6.602 15.667 1.00 93.69 98 LYS A N 1
ATOM 799 C CA . LYS A 1 98 ? -10.454 -6.084 16.033 1.00 93.69 98 LYS A CA 1
ATOM 800 C C . LYS A 1 98 ? -10.584 -5.847 17.533 1.00 93.69 98 LYS A C 1
ATOM 802 O O . LYS A 1 98 ? -11.149 -4.834 17.936 1.00 93.69 98 LYS A O 1
ATOM 807 N N . GLY A 1 99 ? -10.019 -6.725 18.362 1.00 93.69 99 GLY A N 1
ATOM 808 C CA . GLY A 1 99 ? -10.011 -6.576 19.818 1.00 93.69 99 GLY A CA 1
ATOM 809 C C . GLY A 1 99 ? -11.415 -6.497 20.424 1.00 93.69 99 GLY A C 1
ATOM 810 O O . GLY A 1 99 ? -11.631 -5.720 21.346 1.00 93.69 99 GLY A O 1
ATOM 811 N N . GLY A 1 100 ? -12.376 -7.243 19.869 1.00 93.69 100 GLY A N 1
ATOM 812 C CA . GLY A 1 100 ? -13.772 -7.259 20.324 1.00 93.69 100 GLY A CA 1
ATOM 813 C C . GLY A 1 100 ? -14.676 -6.160 19.751 1.00 93.69 100 GLY A C 1
ATOM 814 O O . GLY A 1 100 ? -15.884 -6.214 19.972 1.00 93.69 100 GLY A O 1
ATOM 815 N N . ALA A 1 101 ? -14.135 -5.205 18.986 1.00 96.38 101 ALA A N 1
ATOM 816 C CA . ALA A 1 101 ? -14.940 -4.173 18.340 1.00 96.38 101 ALA A CA 1
ATOM 817 C C . ALA A 1 101 ? -15.880 -4.759 17.273 1.00 96.38 101 ALA A C 1
ATOM 819 O O . ALA A 1 101 ? -15.510 -5.671 16.527 1.00 96.38 101 ALA A O 1
ATOM 820 N N . GLY A 1 102 ? -17.090 -4.202 17.172 1.00 97.00 102 GLY A N 1
ATOM 821 C CA . GLY A 1 102 ? -18.088 -4.615 16.182 1.00 97.00 102 GLY A CA 1
ATOM 822 C C . GLY A 1 102 ? -17.725 -4.190 14.758 1.00 97.00 102 GLY A C 1
ATOM 823 O O . GLY A 1 102 ? -18.046 -4.895 13.799 1.00 97.00 102 GLY A O 1
ATOM 824 N N . LYS A 1 103 ? -17.029 -3.055 14.628 1.00 98.12 103 LYS A N 1
ATOM 825 C CA . LYS A 1 103 ? -16.517 -2.516 13.364 1.00 98.12 103 LYS A CA 1
ATOM 826 C C . LYS A 1 103 ? -15.097 -1.990 13.518 1.00 98.12 103 LYS A C 1
ATOM 828 O O . LYS A 1 103 ? -14.731 -1.487 14.580 1.00 98.12 103 LYS A O 1
ATOM 833 N N . LEU A 1 104 ? -14.319 -2.072 12.443 1.00 98.25 104 LEU A N 1
ATOM 834 C CA . LEU A 1 104 ? -12.982 -1.491 12.363 1.00 98.25 104 LEU A CA 1
ATOM 835 C C . LEU A 1 104 ? -12.900 -0.465 11.231 1.00 98.25 104 LEU A C 1
ATOM 837 O O . LEU A 1 104 ? -13.147 -0.792 10.076 1.00 98.25 104 LEU A O 1
ATOM 841 N N . ILE A 1 105 ? -12.478 0.754 11.549 1.00 98.44 105 ILE A N 1
ATOM 842 C CA . ILE A 1 105 ? -12.106 1.773 10.568 1.00 98.44 105 ILE A CA 1
ATOM 843 C C . ILE A 1 105 ? -10.583 1.881 10.534 1.00 98.44 105 ILE A C 1
ATOM 845 O O . ILE A 1 105 ? -9.931 2.030 11.569 1.00 98.44 105 ILE A O 1
ATOM 849 N N . LEU A 1 106 ? -10.004 1.830 9.339 1.00 97.88 106 LEU A N 1
ATOM 850 C CA . LEU A 1 106 ? -8.590 2.102 9.128 1.00 97.88 106 LEU A CA 1
ATOM 851 C C . LEU A 1 106 ? -8.425 3.506 8.553 1.00 97.88 106 LEU A C 1
ATOM 853 O O . LEU A 1 106 ? -9.050 3.849 7.555 1.00 97.88 106 LEU A O 1
ATOM 857 N N . TRP A 1 107 ? -7.556 4.308 9.154 1.00 96.00 107 TRP A N 1
ATOM 858 C CA . TRP A 1 107 ? -7.202 5.628 8.657 1.00 96.00 107 TRP A CA 1
ATOM 859 C C . TRP A 1 107 ? -5.737 5.652 8.212 1.00 96.00 107 TRP A C 1
ATOM 861 O O . TRP A 1 107 ? -4.821 5.482 9.019 1.00 96.00 107 TRP A O 1
ATOM 871 N N . LEU A 1 108 ? -5.527 5.856 6.907 1.00 94.06 108 LEU A N 1
ATOM 872 C CA . LEU A 1 108 ? -4.223 5.943 6.246 1.00 94.06 108 LEU A CA 1
ATOM 873 C C . LEU A 1 108 ? -4.030 7.333 5.603 1.00 94.06 108 LEU A C 1
ATOM 875 O O . LEU A 1 108 ? -4.235 7.470 4.391 1.00 94.06 108 LEU A O 1
ATOM 879 N N . PRO A 1 109 ? -3.681 8.377 6.377 1.00 88.62 109 PRO A N 1
ATOM 880 C CA . PRO A 1 109 ? -3.387 9.695 5.815 1.00 88.62 109 PRO A CA 1
ATOM 881 C C . PRO A 1 109 ? -2.070 9.681 5.019 1.00 88.62 109 PRO A C 1
ATOM 883 O O . PRO A 1 109 ? -1.128 8.965 5.369 1.00 88.62 109 PRO A O 1
ATOM 886 N N . THR A 1 110 ? -1.979 10.473 3.944 1.00 84.88 110 THR A N 1
ATOM 887 C CA . THR A 1 110 ? -0.688 10.727 3.283 1.00 84.88 110 THR A CA 1
ATOM 888 C C . THR A 1 110 ? 0.133 11.777 4.030 1.00 84.88 110 THR A C 1
ATOM 890 O O . THR A 1 110 ? -0.398 12.599 4.773 1.00 84.88 110 THR A O 1
ATOM 893 N N . TYR A 1 111 ? 1.453 11.742 3.833 1.00 81.44 111 TYR A N 1
ATOM 894 C CA . TYR A 1 111 ? 2.370 12.724 4.407 1.00 81.44 111 TYR A CA 1
ATOM 895 C C . TYR A 1 111 ? 2.121 14.136 3.872 1.00 81.44 111 TYR A C 1
ATOM 897 O O . TYR A 1 111 ? 1.896 14.314 2.671 1.00 81.44 111 TYR A O 1
ATOM 905 N N . ARG A 1 112 ? 2.237 15.134 4.753 1.00 73.50 112 ARG A N 1
ATOM 906 C CA . ARG A 1 112 ? 2.166 16.562 4.428 1.00 73.50 112 ARG A CA 1
ATOM 907 C C . ARG A 1 112 ? 3.374 17.271 5.040 1.00 73.50 112 ARG A C 1
ATOM 909 O O . ARG A 1 112 ? 3.666 17.074 6.210 1.00 73.50 112 ARG A O 1
ATOM 916 N N . GLU A 1 113 ? 4.070 18.083 4.245 1.00 64.00 113 GLU A N 1
ATOM 917 C CA . GLU A 1 113 ? 5.269 18.819 4.690 1.00 64.00 113 GLU A CA 1
ATOM 918 C C . GLU A 1 113 ? 4.948 20.021 5.596 1.00 64.00 113 GLU A C 1
ATOM 920 O O . GLU A 1 113 ? 5.793 20.425 6.385 1.00 64.00 113 GLU A O 1
ATOM 925 N N . TYR A 1 114 ? 3.734 20.577 5.512 1.00 57.81 114 TYR A N 1
ATOM 926 C CA . TYR A 1 114 ? 3.319 21.797 6.225 1.00 57.81 114 TYR A CA 1
ATOM 927 C C . TYR A 1 114 ? 2.669 21.540 7.594 1.00 57.81 114 TYR A C 1
ATOM 929 O O . TYR A 1 114 ? 1.821 22.317 8.030 1.00 57.81 114 TYR A O 1
ATOM 937 N N . ASP A 1 115 ? 3.000 20.433 8.253 1.00 55.06 115 ASP A N 1
ATOM 938 C CA . ASP A 1 115 ? 2.296 20.023 9.466 1.00 55.06 115 ASP A CA 1
ATOM 939 C C . ASP A 1 115 ? 2.920 20.652 10.729 1.00 55.06 115 ASP A C 1
ATOM 941 O O . ASP A 1 115 ? 3.734 20.045 11.422 1.00 55.06 115 ASP A O 1
ATOM 945 N N . GLU A 1 116 ? 2.559 21.910 11.011 1.00 51.38 116 GLU A N 1
ATOM 946 C CA . GLU A 1 116 ? 2.865 22.601 12.278 1.00 51.38 116 GLU A CA 1
ATOM 947 C C . GLU A 1 116 ? 1.833 22.296 13.394 1.00 51.38 116 GLU A C 1
ATOM 949 O O . GLU A 1 116 ? 1.735 23.046 14.367 1.00 51.38 116 GLU A O 1
ATOM 954 N N . GLY A 1 117 ? 1.049 21.206 13.318 1.00 51.78 117 GLY A N 1
ATOM 955 C CA . GLY A 1 117 ? 0.028 20.950 14.340 1.00 51.78 117 GLY A CA 1
ATOM 956 C C . GLY A 1 117 ? -0.571 19.543 14.392 1.00 51.78 117 GLY A C 1
ATOM 957 O O . GLY A 1 117 ? -1.378 19.173 13.554 1.00 51.78 117 GLY A O 1
ATOM 958 N N . PHE A 1 118 ? -0.292 18.851 15.505 1.00 58.22 118 PHE A N 1
ATOM 959 C CA . PHE A 1 118 ? -0.953 17.629 15.997 1.00 58.22 118 PHE A CA 1
ATOM 960 C C . PHE A 1 118 ? -0.852 16.377 15.095 1.00 58.22 118 PHE A C 1
ATOM 962 O O . PHE A 1 118 ? -0.538 16.429 13.916 1.00 58.22 118 PHE A O 1
ATOM 969 N N . ILE A 1 119 ? -1.073 15.193 15.680 1.00 61.22 119 ILE A N 1
ATOM 970 C CA . ILE A 1 119 ? -0.825 13.864 15.066 1.00 61.22 119 ILE A CA 1
ATOM 971 C C . ILE A 1 119 ? -1.616 13.636 13.774 1.00 61.22 119 ILE A C 1
ATOM 973 O O . ILE A 1 119 ? -1.303 12.766 12.967 1.00 61.22 119 ILE A O 1
ATOM 977 N N . ILE A 1 120 ? -2.669 14.403 13.566 1.00 66.62 120 ILE A N 1
ATOM 978 C CA . ILE A 1 120 ? -3.353 14.456 12.294 1.00 66.62 120 ILE A CA 1
ATOM 979 C C . ILE A 1 120 ? -3.707 15.922 12.096 1.00 66.62 120 ILE A C 1
ATOM 981 O O . ILE A 1 120 ? -4.560 16.424 12.823 1.00 66.62 120 ILE A O 1
ATOM 985 N N . SER A 1 121 ? -3.103 16.578 11.103 1.00 66.06 121 SER A N 1
ATOM 986 C CA . SER A 1 121 ? -3.297 18.005 10.765 1.00 66.06 121 SER A CA 1
ATOM 987 C C . SER A 1 121 ? -4.750 18.475 10.661 1.00 66.06 121 SER A C 1
ATOM 989 O O . SER A 1 121 ? -5.000 19.673 10.556 1.00 66.06 121 SER A O 1
ATOM 991 N N . ILE A 1 122 ? -5.714 17.554 10.594 1.00 72.38 122 ILE A N 1
ATOM 992 C CA . ILE A 1 122 ? -7.125 17.867 10.383 1.00 72.38 122 ILE A CA 1
ATOM 993 C C . ILE A 1 122 ? -7.984 17.824 11.652 1.00 72.38 122 ILE A C 1
ATOM 995 O O . ILE A 1 122 ? -9.144 18.204 11.558 1.00 72.38 122 ILE A O 1
ATOM 999 N N . LEU A 1 123 ? -7.466 17.350 12.795 1.00 81.56 123 LEU A N 1
ATOM 1000 C CA . LEU A 1 123 ? -8.213 17.322 14.059 1.00 81.56 123 LEU A CA 1
ATOM 1001 C C . LEU A 1 123 ? -7.401 17.964 15.180 1.00 81.56 123 LEU A C 1
ATOM 1003 O O . LEU A 1 123 ? -6.233 17.637 15.378 1.00 81.56 123 LEU A O 1
ATOM 1007 N N . ASN A 1 124 ? -8.044 18.810 15.975 1.00 83.12 124 ASN A N 1
ATOM 1008 C CA . ASN A 1 124 ? -7.504 19.227 17.263 1.00 83.12 124 ASN A CA 1
ATOM 1009 C C . ASN A 1 124 ? -7.814 18.188 18.365 1.00 83.12 124 ASN A C 1
ATOM 1011 O O . ASN A 1 124 ? -8.492 17.181 18.145 1.00 83.12 124 ASN A O 1
ATOM 1015 N N . LYS A 1 125 ? -7.308 18.426 19.581 1.00 83.69 125 LYS A N 1
ATOM 1016 C CA . LYS A 1 125 ? -7.472 17.502 20.715 1.00 83.69 125 LYS A CA 1
ATOM 1017 C C . LYS A 1 125 ? -8.939 17.279 21.111 1.00 83.69 125 LYS A C 1
ATOM 1019 O O . LYS A 1 125 ? -9.312 16.147 21.413 1.00 83.69 125 LYS A O 1
ATOM 1024 N N . ASP A 1 126 ? -9.761 18.324 21.111 1.00 88.19 126 ASP A N 1
ATOM 1025 C CA . ASP A 1 126 ? -11.170 18.234 21.517 1.00 88.19 126 ASP A CA 1
ATOM 1026 C C . ASP A 1 126 ? -12.007 17.499 20.465 1.00 88.19 126 ASP A C 1
ATOM 1028 O O . ASP A 1 126 ? -12.852 16.666 20.802 1.00 88.19 126 ASP A O 1
ATOM 1032 N N . GLU A 1 127 ? -11.718 17.730 19.185 1.00 90.88 127 GLU A N 1
ATOM 1033 C CA . GLU A 1 127 ? -12.308 16.983 18.072 1.00 90.88 127 GLU A CA 1
ATOM 1034 C C . GLU A 1 127 ? -11.900 15.506 18.111 1.00 90.88 127 GLU A C 1
ATOM 1036 O O . GLU A 1 127 ? -12.748 14.631 17.932 1.00 90.88 127 GLU A O 1
ATOM 1041 N N . LEU A 1 128 ? -10.631 15.205 18.415 1.00 90.38 128 LEU A N 1
ATOM 1042 C CA . LEU A 1 128 ? -10.149 13.829 18.548 1.00 90.38 128 LEU A CA 1
ATOM 1043 C C . LEU A 1 128 ? -10.823 13.095 19.719 1.00 90.38 128 LEU A C 1
ATOM 1045 O O . LEU A 1 128 ? -11.219 11.938 19.574 1.00 90.38 128 LEU A O 1
ATOM 1049 N N . ASN A 1 129 ? -11.008 13.768 20.858 1.00 92.06 129 ASN A N 1
ATOM 1050 C CA . ASN A 1 129 ? -11.757 13.218 21.990 1.00 92.06 129 ASN A CA 1
ATOM 1051 C C . ASN A 1 129 ? -13.232 12.989 21.642 1.00 92.06 129 ASN A C 1
ATOM 1053 O O . ASN A 1 129 ? -13.784 11.940 21.968 1.00 92.06 129 ASN A O 1
ATOM 1057 N N . SER A 1 130 ? -13.856 13.938 20.943 1.00 95.19 130 SER A N 1
ATOM 1058 C CA . SER A 1 130 ? -15.248 13.820 20.495 1.00 95.19 130 SER A CA 1
ATOM 1059 C C . SER A 1 130 ? -15.427 12.639 19.539 1.00 95.19 130 SER A C 1
ATOM 1061 O O . SER A 1 130 ? -16.361 11.849 19.691 1.00 95.19 130 SER A O 1
ATOM 1063 N N . LEU A 1 131 ? -14.489 12.462 18.603 1.00 96.00 131 LEU A N 1
ATOM 1064 C CA . LEU A 1 131 ? -14.450 11.311 17.707 1.00 96.00 131 LEU A CA 1
ATOM 1065 C C . LEU A 1 131 ? -14.273 10.002 18.485 1.00 96.00 131 LEU A C 1
ATOM 1067 O O . LEU A 1 131 ? -14.981 9.037 18.213 1.00 96.00 131 LEU A O 1
ATOM 1071 N N . ASN A 1 132 ? -13.375 9.958 19.472 1.00 96.75 132 ASN A N 1
ATOM 1072 C CA . ASN A 1 132 ? -13.183 8.765 20.294 1.00 96.75 132 ASN A CA 1
ATOM 1073 C C . ASN A 1 132 ? -14.461 8.368 21.051 1.00 96.75 132 ASN A C 1
ATOM 1075 O O . ASN A 1 132 ? -14.803 7.187 21.073 1.00 96.75 132 ASN A O 1
ATOM 1079 N N . THR A 1 133 ? -15.181 9.332 21.630 1.00 98.00 133 THR A N 1
ATOM 1080 C CA . THR A 1 133 ? -16.472 9.079 22.292 1.00 98.00 133 THR A CA 1
ATOM 1081 C C . THR A 1 133 ? -17.505 8.545 21.304 1.00 98.00 133 THR A C 1
ATOM 1083 O O . THR A 1 133 ? -18.137 7.529 21.571 1.00 98.00 133 THR A O 1
ATOM 1086 N N . TYR A 1 134 ? -17.616 9.152 20.120 1.00 98.25 134 TYR A N 1
ATOM 1087 C CA . TYR A 1 134 ? -18.524 8.665 19.082 1.00 98.25 134 TYR A CA 1
ATOM 1088 C C . TYR A 1 134 ? -18.218 7.217 18.667 1.00 98.25 134 TYR A C 1
ATOM 1090 O O . TYR A 1 134 ? -19.123 6.395 18.529 1.00 98.25 134 TYR A O 1
ATOM 1098 N N . LEU A 1 135 ? -16.938 6.889 18.479 1.00 98.25 135 LEU A N 1
ATOM 1099 C CA . LEU A 1 135 ? -16.496 5.539 18.133 1.00 98.25 135 LEU A CA 1
ATOM 1100 C C . LEU A 1 135 ? -16.827 4.531 19.244 1.00 98.25 135 LEU A C 1
ATOM 1102 O O . LEU A 1 135 ? -17.322 3.443 18.950 1.00 98.25 135 LEU A O 1
ATOM 1106 N N . MET A 1 136 ? -16.626 4.919 20.505 1.00 97.69 136 MET A N 1
ATOM 1107 C CA . MET A 1 136 ? -16.987 4.121 21.678 1.00 97.69 136 MET A CA 1
ATOM 1108 C C . MET A 1 136 ? -18.486 3.816 21.729 1.00 97.69 136 MET A C 1
ATOM 1110 O O . MET A 1 136 ? -18.865 2.648 21.816 1.00 97.69 136 MET A O 1
ATOM 1114 N N . ASP A 1 137 ? -19.333 4.839 21.610 1.00 98.31 137 ASP A N 1
ATOM 1115 C CA . ASP A 1 137 ? -20.793 4.701 21.698 1.00 98.31 137 ASP A CA 1
ATOM 1116 C C . ASP A 1 137 ? -21.366 3.786 20.601 1.00 98.31 137 ASP A C 1
ATOM 1118 O O . ASP A 1 137 ? -22.430 3.190 20.766 1.00 98.31 137 ASP A O 1
ATOM 1122 N N . ASN A 1 138 ? -20.639 3.633 19.490 1.00 98.31 138 ASN A N 1
ATOM 1123 C CA . ASN A 1 138 ? -21.028 2.803 18.352 1.00 98.31 138 ASN A CA 1
ATOM 1124 C C . ASN A 1 138 ? -20.270 1.462 18.269 1.00 98.31 138 ASN A C 1
ATOM 1126 O O . ASN A 1 138 ? -20.442 0.730 17.293 1.00 98.31 138 ASN A O 1
ATOM 1130 N N . ASN A 1 139 ? -19.442 1.116 19.265 1.00 97.94 139 ASN A N 1
ATOM 1131 C CA . ASN A 1 139 ? -18.594 -0.086 19.263 1.00 97.94 139 ASN A CA 1
ATOM 1132 C C . ASN A 1 139 ? -17.713 -0.201 17.995 1.00 97.94 139 ASN A C 1
ATOM 1134 O O . ASN A 1 139 ? -17.598 -1.259 17.361 1.00 97.94 139 ASN A O 1
ATOM 1138 N N . ILE A 1 140 ? -17.111 0.923 17.605 1.00 98.56 140 ILE A N 1
ATOM 1139 C CA . ILE A 1 140 ? -16.223 1.044 16.452 1.00 98.56 140 ILE A CA 1
ATOM 1140 C C . ILE A 1 140 ? -14.807 1.284 16.957 1.00 98.56 140 ILE A C 1
ATOM 1142 O O . ILE A 1 140 ? -14.557 2.194 17.738 1.00 98.56 140 ILE A O 1
ATOM 1146 N N . LYS A 1 141 ? -13.852 0.502 16.464 1.00 98.25 141 LYS A N 1
ATOM 1147 C CA . LYS A 1 141 ? -12.429 0.770 16.652 1.00 98.25 141 LYS A CA 1
ATOM 1148 C C . LYS A 1 141 ? -11.885 1.511 15.445 1.00 98.25 141 LYS A C 1
ATOM 1150 O O . LYS A 1 141 ? -12.216 1.179 14.311 1.00 98.25 141 LYS A O 1
ATOM 1155 N N . MET A 1 142 ? -10.996 2.462 15.679 1.00 97.94 142 MET A N 1
ATOM 1156 C CA . MET A 1 142 ? -10.225 3.124 14.640 1.00 97.94 142 MET A CA 1
ATOM 1157 C C . MET A 1 142 ? -8.737 2.853 14.836 1.00 97.94 142 MET A C 1
ATOM 1159 O O . MET A 1 142 ? -8.206 2.999 15.937 1.00 97.94 142 MET A O 1
ATOM 1163 N N . ILE A 1 143 ? -8.050 2.470 13.762 1.00 96.25 143 ILE A N 1
ATOM 1164 C CA . ILE A 1 143 ? -6.588 2.412 13.725 1.00 96.25 143 ILE A CA 1
ATOM 1165 C C . ILE A 1 143 ? -6.098 3.509 12.789 1.00 96.25 143 ILE A C 1
ATOM 1167 O O . ILE A 1 143 ? -6.469 3.534 11.619 1.00 96.25 143 ILE A O 1
ATOM 1171 N N . VAL A 1 144 ? -5.242 4.392 13.291 1.00 94.06 144 VAL A N 1
ATOM 1172 C CA . VAL A 1 144 ? -4.586 5.440 12.509 1.00 94.06 144 VAL A CA 1
ATOM 1173 C C . VAL A 1 144 ? -3.134 5.034 12.299 1.00 94.06 144 VAL A C 1
ATOM 1175 O O . VAL A 1 144 ? -2.356 4.973 13.252 1.00 94.06 144 VAL A O 1
ATOM 1178 N N . LYS A 1 145 ? -2.750 4.741 11.054 1.00 92.75 145 LYS A N 1
ATOM 1179 C CA . LYS A 1 145 ? -1.353 4.425 10.735 1.00 92.75 145 LYS A CA 1
ATOM 1180 C C . LYS A 1 145 ? -0.589 5.711 10.451 1.00 92.75 145 LYS A C 1
ATOM 1182 O O . LYS A 1 145 ? -0.832 6.358 9.435 1.00 92.75 145 LYS A O 1
ATOM 1187 N N . LEU A 1 146 ? 0.372 6.032 11.308 1.00 87.75 146 LEU A N 1
ATOM 1188 C CA . LEU A 1 146 ? 1.203 7.220 11.150 1.00 87.75 146 LEU A CA 1
ATOM 1189 C C . LEU A 1 146 ? 2.172 7.070 9.979 1.00 87.75 146 LEU A C 1
ATOM 1191 O O . LEU A 1 146 ? 2.656 5.970 9.661 1.00 87.75 146 LEU A O 1
ATOM 1195 N N . HIS A 1 147 ? 2.466 8.197 9.334 1.00 83.88 147 HIS A N 1
ATOM 1196 C CA . HIS A 1 147 ? 3.479 8.227 8.294 1.00 83.88 147 HIS A CA 1
ATOM 1197 C C . HIS A 1 147 ? 4.883 8.119 8.922 1.00 83.88 147 HIS A C 1
ATOM 1199 O O . HIS A 1 147 ? 5.134 8.773 9.929 1.00 83.88 147 HIS A O 1
ATOM 1205 N N . PRO A 1 148 ? 5.838 7.362 8.343 1.00 79.25 148 PRO A N 1
ATOM 1206 C CA . PRO A 1 148 ? 7.176 7.202 8.931 1.00 79.25 148 PRO A CA 1
ATOM 1207 C C . PRO A 1 148 ? 7.976 8.502 9.104 1.00 79.25 148 PRO A C 1
ATOM 1209 O O . PRO A 1 148 ? 8.857 8.568 9.949 1.00 79.25 148 PRO A O 1
ATOM 1212 N N . LEU A 1 149 ? 7.693 9.513 8.278 1.00 75.50 149 LEU A N 1
ATOM 1213 C CA . LEU A 1 149 ? 8.342 10.834 8.339 1.00 75.50 149 LEU A CA 1
ATOM 1214 C C . LEU A 1 149 ? 7.632 11.817 9.274 1.00 75.50 149 LEU A C 1
ATOM 1216 O O . LEU A 1 149 ? 8.050 12.962 9.394 1.00 75.50 149 LEU A O 1
ATOM 1220 N N . GLN A 1 150 ? 6.525 11.405 9.879 1.00 74.31 150 GLN A N 1
ATOM 1221 C CA . GLN A 1 150 ? 5.769 12.275 10.753 1.00 74.31 150 GLN A CA 1
ATOM 1222 C C . GLN A 1 150 ? 6.489 12.433 12.093 1.00 74.31 150 GLN A C 1
ATOM 1224 O O . GLN A 1 150 ? 6.868 11.449 12.723 1.00 74.31 150 GLN A O 1
ATOM 1229 N N . THR A 1 151 ? 6.667 13.680 12.518 1.00 64.25 151 THR A N 1
ATOM 1230 C CA . THR A 1 151 ? 7.383 14.048 13.749 1.00 64.25 151 THR A CA 1
ATOM 1231 C C . THR A 1 151 ? 6.460 14.258 14.947 1.00 64.25 151 THR A C 1
ATOM 1233 O O . THR A 1 151 ? 6.940 14.306 16.076 1.00 64.25 151 THR A O 1
ATOM 1236 N N . ALA A 1 152 ? 5.151 14.400 14.714 1.00 64.06 152 ALA A N 1
ATOM 1237 C CA . ALA A 1 152 ? 4.170 14.631 15.766 1.00 64.06 152 ALA A CA 1
ATOM 1238 C C . ALA A 1 152 ? 4.106 13.441 16.736 1.00 64.06 152 ALA A C 1
ATOM 1240 O O . ALA A 1 152 ? 3.922 12.295 16.324 1.00 64.06 152 ALA A O 1
ATOM 1241 N N . ASP A 1 153 ? 4.244 13.740 18.026 1.00 66.19 153 ASP A N 1
ATOM 1242 C CA . ASP A 1 153 ? 4.288 12.748 19.092 1.00 66.19 153 ASP A CA 1
ATOM 1243 C C . ASP A 1 153 ? 2.876 12.380 19.569 1.00 66.19 153 ASP A C 1
ATOM 1245 O O . ASP A 1 153 ? 2.043 13.251 19.823 1.00 66.19 153 ASP A O 1
ATOM 1249 N N . THR A 1 154 ? 2.613 11.081 19.706 1.00 71.12 154 THR A N 1
ATOM 1250 C CA . THR A 1 154 ? 1.389 10.538 20.314 1.00 71.12 154 THR A CA 1
ATOM 1251 C C . THR A 1 154 ? 1.516 10.321 21.819 1.00 71.12 154 THR A C 1
ATOM 1253 O O . THR A 1 154 ? 0.558 9.872 22.449 1.00 71.12 154 THR A O 1
ATOM 1256 N N . GLN A 1 155 ? 2.685 10.580 22.414 1.00 66.94 155 GLN A N 1
ATOM 1257 C CA . GLN A 1 155 ? 2.902 10.406 23.849 1.00 66.94 155 GLN A CA 1
ATOM 1258 C C . GLN A 1 155 ? 1.903 11.225 24.673 1.00 66.94 155 GLN A C 1
ATOM 1260 O O . GLN A 1 155 ? 1.694 12.417 24.455 1.00 66.94 155 GLN A O 1
ATOM 1265 N N . GLY A 1 156 ? 1.278 10.559 25.646 1.00 68.75 156 GLY A N 1
ATOM 1266 C CA . GLY A 1 156 ? 0.293 11.164 26.544 1.00 68.75 156 GLY A CA 1
ATOM 1267 C C . GLY A 1 156 ? -1.125 11.282 25.974 1.00 68.75 156 GLY A C 1
ATOM 1268 O O . GLY A 1 156 ? -1.995 11.824 26.656 1.00 68.75 156 GLY A O 1
ATOM 1269 N N . ILE A 1 157 ? -1.387 10.780 24.761 1.00 80.56 157 ILE A N 1
ATOM 1270 C CA . ILE A 1 157 ? -2.748 10.648 24.227 1.00 80.56 157 ILE A CA 1
ATOM 1271 C C . ILE A 1 157 ? -3.207 9.208 24.406 1.00 80.56 157 ILE A C 1
ATOM 1273 O O . ILE A 1 157 ? -2.819 8.307 23.665 1.00 80.56 157 ILE A O 1
ATOM 1277 N N . GLU A 1 158 ? -4.056 9.008 25.407 1.00 85.06 158 GLU A N 1
ATOM 1278 C CA . GLU A 1 158 ? -4.703 7.731 25.682 1.00 85.06 158 GLU A CA 1
ATOM 1279 C C . GLU A 1 158 ? -6.167 7.808 25.252 1.00 85.06 158 GLU A C 1
ATOM 1281 O O . GLU A 1 158 ? -6.961 8.568 25.806 1.00 85.06 158 GLU A O 1
ATOM 1286 N N . LEU A 1 159 ? -6.513 7.032 24.228 1.00 92.00 159 LEU A N 1
ATOM 1287 C CA . LEU A 1 159 ? -7.851 6.966 23.651 1.00 92.00 159 LEU A CA 1
ATOM 1288 C C . LEU A 1 159 ? -8.329 5.517 23.676 1.00 92.00 159 LEU A C 1
ATOM 1290 O O . LEU A 1 159 ? -7.578 4.596 23.359 1.00 92.00 159 LEU A O 1
ATOM 1294 N N . SER A 1 160 ? -9.585 5.308 24.065 1.00 94.56 160 SER A N 1
ATOM 1295 C CA . SER A 1 160 ? -10.139 3.963 24.255 1.00 94.56 160 SER A CA 1
ATOM 1296 C C . SER A 1 160 ? -10.437 3.238 22.939 1.00 94.56 160 SER A C 1
ATOM 1298 O O . SER A 1 160 ? -10.380 2.011 22.896 1.00 94.56 160 SER A O 1
ATOM 1300 N N . HIS A 1 161 ? -10.750 3.978 21.871 1.00 96.62 161 HIS A N 1
ATOM 1301 C CA . HIS A 1 161 ? -11.220 3.435 20.592 1.00 96.62 161 HIS A CA 1
ATOM 1302 C C . HIS A 1 161 ? -10.412 3.914 19.383 1.00 96.62 161 HIS A C 1
ATOM 1304 O O . HIS A 1 161 ? -10.620 3.409 18.281 1.00 96.62 161 HIS A O 1
ATOM 1310 N N . ILE A 1 162 ? -9.459 4.829 19.571 1.00 95.38 162 ILE A N 1
ATOM 1311 C CA . ILE A 1 162 ? -8.519 5.258 18.532 1.00 95.38 162 ILE A CA 1
ATOM 1312 C C . ILE A 1 162 ? -7.124 4.770 18.906 1.00 95.38 162 ILE A C 1
ATOM 1314 O O . ILE A 1 162 ? -6.574 5.158 19.932 1.00 95.38 162 ILE A O 1
ATOM 1318 N N . LYS A 1 163 ? -6.533 3.933 18.054 1.00 93.25 163 LYS A N 1
ATOM 1319 C CA . LYS A 1 163 ? -5.159 3.456 18.211 1.00 93.25 163 LYS A CA 1
ATOM 1320 C C . LYS A 1 163 ? -4.274 4.033 17.118 1.00 93.25 163 LYS A C 1
ATOM 1322 O O . LYS A 1 163 ? -4.496 3.767 15.940 1.00 93.25 163 LYS A O 1
ATOM 1327 N N . PHE A 1 164 ? -3.229 4.746 17.512 1.00 91.62 164 PHE A N 1
ATOM 1328 C CA . PHE A 1 164 ? -2.146 5.108 16.607 1.00 91.62 164 PHE A CA 1
ATOM 1329 C C . PHE A 1 164 ? -1.180 3.931 16.457 1.00 91.62 164 PHE A C 1
ATOM 1331 O O . PHE A 1 164 ? -0.919 3.216 17.424 1.00 91.62 164 PHE A O 1
ATOM 1338 N N . ILE A 1 165 ? -0.690 3.695 15.241 1.00 91.69 165 ILE A N 1
ATOM 1339 C CA . ILE A 1 165 ? 0.289 2.642 14.966 1.00 91.69 165 ILE A CA 1
ATOM 1340 C C . ILE A 1 165 ? 1.365 3.132 14.000 1.00 91.69 165 ILE A C 1
ATOM 1342 O O . ILE A 1 165 ? 1.084 3.771 12.984 1.00 91.69 165 ILE A O 1
ATOM 1346 N N . THR A 1 166 ? 2.611 2.800 14.307 1.00 90.81 166 THR A N 1
ATOM 1347 C CA . THR A 1 166 ? 3.776 3.091 13.468 1.00 90.81 166 THR A CA 1
ATOM 1348 C C . THR A 1 166 ? 4.126 1.917 12.550 1.00 90.81 166 THR A C 1
ATOM 1350 O O . THR A 1 166 ? 3.665 0.785 12.724 1.00 90.81 166 THR A O 1
ATOM 1353 N N . GLN A 1 167 ? 4.978 2.165 11.549 1.00 91.00 167 GLN A N 1
ATOM 1354 C CA . GLN A 1 167 ? 5.502 1.084 10.707 1.00 91.00 167 GLN A CA 1
ATOM 1355 C C . GLN A 1 167 ? 6.332 0.074 11.517 1.00 91.00 167 GLN A C 1
ATOM 1357 O O . GLN A 1 167 ? 6.255 -1.125 11.259 1.00 91.00 167 GLN A O 1
ATOM 1362 N N . ASP A 1 168 ? 7.083 0.540 12.514 1.00 91.69 168 ASP A N 1
ATOM 1363 C CA . ASP A 1 168 ? 7.919 -0.322 13.351 1.00 91.69 168 ASP A CA 1
ATOM 1364 C C . ASP A 1 168 ? 7.091 -1.262 14.228 1.00 91.69 168 ASP A C 1
ATOM 1366 O O . ASP A 1 168 ? 7.444 -2.428 14.383 1.00 91.69 168 ASP A O 1
ATOM 1370 N N . GLU A 1 169 ? 5.972 -0.795 14.783 1.00 92.19 169 GLU A N 1
ATOM 1371 C CA . GLU A 1 169 ? 5.057 -1.648 15.551 1.00 92.19 169 GLU A CA 1
ATOM 1372 C C . GLU A 1 169 ? 4.408 -2.735 14.694 1.00 92.19 169 GLU A C 1
ATOM 1374 O O . GLU A 1 169 ? 4.294 -3.877 15.144 1.00 92.19 169 GLU A O 1
ATOM 1379 N N . LEU A 1 170 ? 4.027 -2.409 13.454 1.00 93.75 170 LEU A N 1
ATOM 1380 C CA . LEU A 1 170 ? 3.544 -3.400 12.491 1.00 93.75 170 LEU A CA 1
ATOM 1381 C C . LEU A 1 170 ? 4.609 -4.466 12.221 1.00 93.75 170 LEU A C 1
ATOM 1383 O O . LEU A 1 170 ? 4.334 -5.656 12.370 1.00 93.75 170 LEU A O 1
ATOM 1387 N N . ASN A 1 171 ? 5.841 -4.036 11.932 1.00 93.00 171 ASN A N 1
ATOM 1388 C CA . ASN A 1 171 ? 6.962 -4.939 11.677 1.00 93.00 171 ASN A CA 1
ATOM 1389 C C . ASN A 1 171 ? 7.247 -5.853 12.883 1.00 93.00 171 ASN A C 1
ATOM 1391 O O . ASN A 1 171 ? 7.410 -7.059 12.716 1.00 93.00 171 ASN A O 1
ATOM 1395 N N . ARG A 1 172 ? 7.268 -5.304 14.109 1.00 94.56 172 ARG A N 1
ATOM 1396 C CA . ARG A 1 172 ? 7.476 -6.078 15.352 1.00 94.56 172 ARG A CA 1
ATOM 1397 C C . ARG A 1 172 ? 6.367 -7.093 15.620 1.00 94.56 172 ARG A C 1
ATOM 1399 O O . ARG A 1 172 ? 6.605 -8.070 16.322 1.00 94.56 172 ARG A O 1
ATOM 1406 N N . SER A 1 173 ? 5.179 -6.855 15.077 1.00 92.44 173 SER A N 1
ATOM 1407 C CA . SER A 1 173 ? 4.012 -7.714 15.264 1.00 92.44 173 SER A CA 1
ATOM 1408 C C . SER A 1 173 ? 3.774 -8.678 14.098 1.00 92.44 173 SER A C 1
ATOM 1410 O O . SER A 1 173 ? 2.719 -9.308 14.060 1.00 92.44 173 SER A O 1
ATOM 1412 N N . ASP A 1 174 ? 4.705 -8.776 13.139 1.00 92.19 174 ASP A N 1
ATOM 1413 C CA . ASP A 1 174 ? 4.538 -9.574 11.914 1.00 92.19 174 ASP A CA 1
ATOM 1414 C C . ASP A 1 174 ? 3.211 -9.252 11.191 1.00 92.19 174 ASP A C 1
ATOM 1416 O O . ASP A 1 174 ? 2.441 -10.127 10.780 1.00 92.19 174 ASP A O 1
ATOM 1420 N N . MET A 1 175 ? 2.901 -7.957 11.114 1.00 93.25 175 MET A N 1
ATOM 1421 C CA . MET A 1 175 ? 1.735 -7.415 10.427 1.00 93.25 175 MET A CA 1
ATOM 1422 C C . MET A 1 175 ? 2.174 -6.423 9.357 1.00 93.25 175 MET A C 1
ATOM 1424 O O . MET A 1 175 ? 3.180 -5.725 9.486 1.00 93.25 175 MET A O 1
ATOM 1428 N N . THR A 1 176 ? 1.371 -6.307 8.308 1.00 94.19 176 THR A N 1
ATOM 1429 C CA . THR A 1 176 ? 1.518 -5.289 7.271 1.00 94.19 176 THR A CA 1
ATOM 1430 C C . THR A 1 176 ? 0.283 -4.391 7.236 1.00 94.19 176 THR A C 1
ATOM 1432 O O . THR A 1 176 ? -0.734 -4.648 7.885 1.00 94.19 176 THR A O 1
ATOM 1435 N N . VAL A 1 177 ? 0.339 -3.325 6.434 1.00 95.19 177 VAL A N 1
ATOM 1436 C CA . VAL A 1 177 ? -0.857 -2.516 6.154 1.00 95.19 177 VAL A CA 1
ATOM 1437 C C . VAL A 1 177 ? -1.965 -3.349 5.494 1.00 95.19 177 VAL A C 1
ATOM 1439 O O . VAL A 1 177 ? -3.137 -3.092 5.744 1.00 95.19 177 VAL A O 1
ATOM 1442 N N . TYR A 1 178 ? -1.617 -4.382 4.721 1.00 95.88 178 TYR A N 1
ATOM 1443 C CA . TYR A 1 178 ? -2.577 -5.278 4.075 1.00 95.88 178 TYR A CA 1
ATOM 1444 C C . TYR A 1 178 ? -3.231 -6.232 5.077 1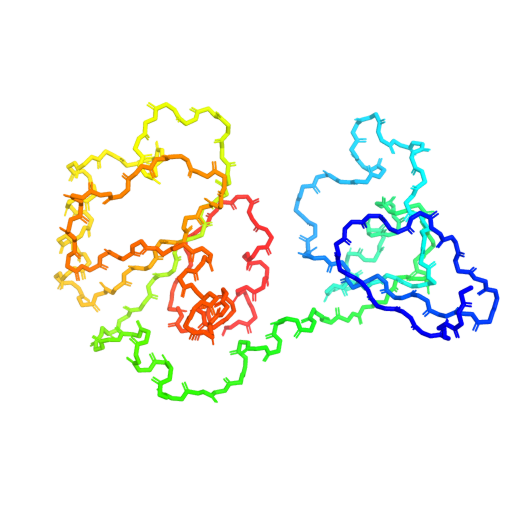.00 95.88 178 TYR A C 1
ATOM 1446 O O . TYR A 1 178 ? -4.410 -6.545 4.917 1.00 95.88 178 TYR A O 1
ATOM 1454 N N . THR A 1 179 ? -2.535 -6.597 6.164 1.00 95.19 179 THR A N 1
ATOM 1455 C CA . THR A 1 179 ? -3.162 -7.269 7.315 1.00 95.19 179 THR A CA 1
ATOM 1456 C C . THR A 1 179 ? -4.234 -6.389 7.972 1.00 95.19 179 THR A C 1
ATOM 1458 O O . THR A 1 179 ? -5.275 -6.892 8.396 1.00 95.19 179 THR A O 1
ATOM 1461 N N . LEU A 1 180 ? -4.012 -5.070 8.047 1.00 96.44 180 LEU A N 1
ATOM 1462 C CA . LEU A 1 180 ? -5.009 -4.136 8.581 1.00 96.44 180 LEU A CA 1
ATOM 1463 C C . LEU A 1 180 ? -6.181 -3.936 7.611 1.00 96.44 180 LEU A C 1
ATOM 1465 O O . LEU A 1 180 ? -7.331 -3.999 8.037 1.00 96.44 180 LEU A O 1
ATOM 1469 N N . LEU A 1 181 ? -5.900 -3.725 6.319 1.00 97.25 181 LEU A N 1
ATOM 1470 C CA . LEU A 1 181 ? -6.915 -3.449 5.292 1.00 97.25 181 LEU A CA 1
ATOM 1471 C C . LEU A 1 181 ? -7.987 -4.538 5.232 1.00 97.25 181 LEU A C 1
ATOM 1473 O O . LEU A 1 181 ? -9.169 -4.221 5.275 1.00 97.25 181 LEU A O 1
ATOM 1477 N N . ARG A 1 182 ? -7.592 -5.816 5.225 1.00 95.75 182 ARG A N 1
ATOM 1478 C CA . ARG A 1 182 ? -8.545 -6.944 5.203 1.00 95.75 182 ARG A CA 1
ATOM 1479 C C . ARG A 1 182 ? -9.482 -7.023 6.402 1.00 95.75 182 ARG A C 1
ATOM 1481 O O . ARG A 1 182 ? -10.501 -7.699 6.330 1.00 95.75 182 ARG A O 1
ATOM 1488 N N . ASN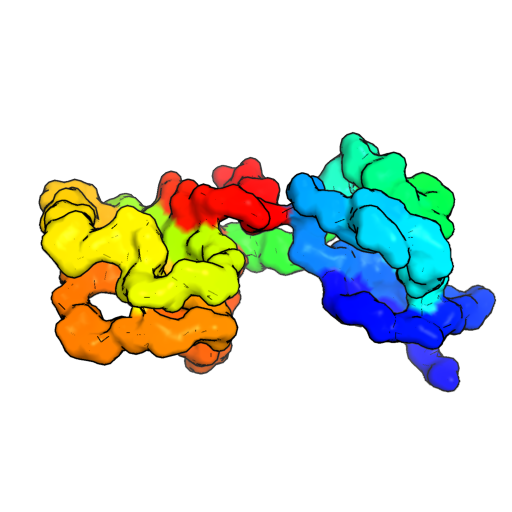 A 1 183 ? -9.115 -6.395 7.515 1.00 95.62 183 ASN A N 1
ATOM 1489 C CA . ASN A 1 183 ? -9.920 -6.384 8.729 1.00 95.62 183 ASN A CA 1
ATOM 1490 C C . ASN A 1 183 ? -10.833 -5.160 8.817 1.00 95.62 183 ASN A C 1
ATOM 1492 O O . ASN A 1 183 ? -11.699 -5.129 9.692 1.00 95.62 183 ASN A O 1
ATOM 1496 N N . ALA A 1 184 ? -10.622 -4.157 7.963 1.00 97.38 184 ALA A N 1
ATOM 1497 C CA . ALA A 1 184 ? -11.298 -2.874 8.035 1.00 97.38 184 ALA A CA 1
ATOM 1498 C C . ALA A 1 184 ? -12.654 -2.909 7.318 1.00 97.38 184 ALA A C 1
ATOM 1500 O O . ALA A 1 184 ? -12.740 -3.186 6.124 1.00 97.38 184 ALA A O 1
ATOM 1501 N N . ASP A 1 185 ? -13.708 -2.546 8.043 1.00 97.94 185 ASP A N 1
ATOM 1502 C CA . ASP A 1 185 ? -15.052 -2.296 7.519 1.00 97.94 185 ASP A CA 1
ATOM 1503 C C . ASP A 1 185 ? -15.172 -0.927 6.824 1.00 97.94 185 ASP A C 1
ATOM 1505 O O . ASP A 1 185 ? -16.140 -0.682 6.107 1.00 97.94 185 ASP A O 1
ATOM 1509 N N . GLY A 1 186 ? -14.216 -0.023 7.056 1.00 97.88 186 GLY A N 1
ATOM 1510 C CA . GLY A 1 186 ? -14.123 1.255 6.359 1.00 97.88 186 GLY A CA 1
ATOM 1511 C C . GLY A 1 186 ? -12.690 1.773 6.280 1.00 97.88 186 GLY A C 1
ATOM 1512 O O . GLY A 1 186 ? -11.887 1.551 7.189 1.00 97.88 186 GLY A O 1
ATOM 1513 N N . LEU A 1 187 ? -12.381 2.497 5.203 1.00 98.12 187 LEU A N 1
ATOM 1514 C CA . LEU A 1 187 ? -11.099 3.164 4.985 1.00 98.12 187 LEU A CA 1
ATOM 1515 C C . LEU A 1 187 ? -11.296 4.683 4.926 1.00 98.12 187 LEU A C 1
ATOM 1517 O O . LEU A 1 187 ? -12.068 5.182 4.111 1.00 98.12 187 LEU A O 1
ATOM 1521 N N . ILE A 1 188 ? -10.535 5.414 5.737 1.00 96.00 188 ILE A N 1
ATOM 1522 C CA . ILE A 1 188 ? -10.348 6.861 5.620 1.00 96.00 188 ILE A CA 1
ATOM 1523 C C . ILE A 1 188 ? -8.953 7.096 5.034 1.00 96.00 188 ILE A C 1
ATOM 1525 O O . ILE A 1 188 ? -7.942 6.664 5.587 1.00 96.00 188 ILE A O 1
ATOM 1529 N N . THR A 1 189 ? -8.876 7.769 3.892 1.00 93.88 189 THR A N 1
ATOM 1530 C CA . THR A 1 189 ? -7.613 8.138 3.239 1.00 93.88 189 THR A CA 1
ATOM 1531 C C . THR A 1 189 ? -7.819 9.400 2.399 1.00 93.88 189 THR A C 1
ATOM 1533 O O . THR A 1 189 ? -8.943 9.885 2.285 1.00 93.88 189 THR A O 1
ATOM 1536 N N . ASP A 1 190 ? -6.748 9.958 1.843 1.00 88.75 190 ASP A N 1
ATOM 1537 C CA . ASP A 1 190 ? -6.792 11.128 0.964 1.00 88.75 190 ASP A CA 1
ATOM 1538 C C . ASP A 1 190 ? -6.220 10.803 -0.429 1.00 88.75 190 ASP A C 1
ATOM 1540 O O . ASP A 1 190 ? -6.821 10.041 -1.185 1.00 88.75 190 ASP A O 1
ATOM 1544 N N . TYR A 1 191 ? -5.053 11.333 -0.800 1.00 88.56 191 TYR A N 1
ATOM 1545 C CA . TYR A 1 191 ? -4.462 11.165 -2.132 1.00 88.56 191 TYR A CA 1
ATOM 1546 C C . TYR A 1 191 ? -3.507 9.965 -2.181 1.00 88.56 191 TYR A C 1
ATOM 1548 O O . TYR A 1 191 ? -2.353 10.088 -2.611 1.00 88.56 191 TYR A O 1
ATOM 1556 N N . SER A 1 192 ? -3.976 8.810 -1.708 1.00 91.06 192 SER A N 1
ATOM 1557 C CA . SER A 1 192 ? -3.191 7.578 -1.592 1.00 91.06 192 SER A CA 1
ATOM 1558 C C . SER A 1 192 ? -3.637 6.525 -2.595 1.00 91.06 192 SER A C 1
ATOM 1560 O O . SER A 1 192 ? -4.821 6.237 -2.698 1.00 91.06 192 SER A O 1
ATOM 1562 N N . SER A 1 193 ? -2.703 5.849 -3.265 1.00 92.31 193 SER A N 1
ATOM 1563 C CA . SER A 1 193 ? -3.042 4.721 -4.146 1.00 92.31 193 SER A CA 1
ATOM 1564 C C . SER A 1 193 ? -3.622 3.509 -3.403 1.00 92.31 193 SER A C 1
ATOM 1566 O O . SER A 1 193 ? -4.148 2.603 -4.045 1.00 92.31 193 SER A O 1
ATOM 1568 N N . VAL A 1 194 ? -3.578 3.490 -2.064 1.00 94.62 194 VAL A N 1
ATOM 1569 C CA . VAL A 1 194 ? -4.129 2.399 -1.247 1.00 94.62 194 VAL A CA 1
ATOM 1570 C C . VAL A 1 194 ? -5.644 2.246 -1.396 1.00 94.62 194 VAL A C 1
ATOM 1572 O O . VAL A 1 194 ? -6.150 1.145 -1.206 1.00 94.62 194 VAL A O 1
ATOM 1575 N N . TYR A 1 195 ? -6.375 3.304 -1.781 1.00 94.75 195 TYR A N 1
ATOM 1576 C CA . TYR A 1 195 ? -7.822 3.183 -1.986 1.00 94.75 195 TYR A CA 1
ATOM 1577 C C . TYR A 1 195 ? -8.144 2.197 -3.119 1.00 94.75 195 TYR A C 1
ATOM 1579 O O . TYR A 1 195 ? -9.101 1.439 -3.003 1.00 94.75 195 TYR A O 1
ATOM 1587 N N . PHE A 1 196 ? -7.317 2.147 -4.172 1.00 94.56 196 PHE A N 1
ATOM 1588 C CA . PHE A 1 196 ? -7.480 1.170 -5.251 1.00 94.56 196 PHE A CA 1
ATOM 1589 C C . PHE A 1 196 ? -7.287 -0.261 -4.756 1.00 94.56 196 PHE A C 1
ATOM 1591 O O . PHE A 1 196 ? -7.987 -1.159 -5.211 1.00 94.56 196 PHE A O 1
ATOM 1598 N N . ASP A 1 197 ? -6.337 -0.474 -3.840 1.00 95.19 197 ASP A N 1
ATOM 1599 C CA . ASP A 1 197 ? -6.112 -1.789 -3.245 1.00 95.19 197 ASP A CA 1
ATOM 1600 C C . ASP A 1 197 ? -7.303 -2.170 -2.342 1.00 95.19 197 ASP A C 1
ATOM 1602 O O . ASP A 1 197 ? -7.790 -3.293 -2.421 1.00 95.19 197 ASP A O 1
ATOM 1606 N N . TYR A 1 198 ? -7.825 -1.234 -1.540 1.00 96.56 198 TYR A N 1
ATOM 1607 C CA . TYR A 1 198 ? -8.959 -1.484 -0.639 1.00 96.56 198 TYR A CA 1
ATOM 1608 C C . TYR A 1 198 ? -10.266 -1.813 -1.368 1.00 96.56 198 TYR A C 1
ATOM 1610 O O . TYR A 1 198 ? -11.027 -2.643 -0.891 1.00 96.56 198 TYR A O 1
ATOM 1618 N N . MET A 1 199 ? -10.501 -1.233 -2.551 1.00 94.44 199 MET A N 1
ATOM 1619 C CA . MET A 1 199 ? -11.674 -1.532 -3.389 1.00 94.44 199 MET A CA 1
ATOM 1620 C C . MET A 1 199 ? -11.760 -2.996 -3.866 1.00 94.44 199 MET A C 1
ATOM 1622 O O . MET A 1 199 ? -12.730 -3.360 -4.526 1.00 94.44 199 MET A O 1
ATOM 1626 N N . LEU A 1 200 ? -10.747 -3.822 -3.589 1.00 94.19 200 LEU A N 1
ATOM 1627 C CA . LEU A 1 200 ? -10.767 -5.255 -3.882 1.00 94.19 200 LEU A CA 1
ATOM 1628 C C . LEU A 1 200 ? -11.528 -6.092 -2.834 1.00 94.19 200 LEU A C 1
ATOM 1630 O O . LEU A 1 200 ? -11.744 -7.279 -3.085 1.00 94.19 200 LEU A O 1
ATOM 1634 N N . LEU A 1 201 ? -11.873 -5.514 -1.677 1.00 93.88 201 LEU A N 1
ATOM 1635 C CA . LEU A 1 201 ? -12.603 -6.152 -0.570 1.00 93.88 201 LEU A CA 1
ATOM 1636 C C . LEU A 1 201 ? -14.109 -5.880 -0.654 1.00 93.88 201 LEU A C 1
ATOM 1638 O O . LEU A 1 201 ? -14.870 -6.822 -0.336 1.00 93.88 201 LEU A O 1
#